Protein AF-A0A8H3GEC0-F1 (afdb_monomer_lite)

Foldseek 3Di:
DDDDPPPVCDVVNVVVVVVVVVVVVVVVVVVVVDLLVVLLQLLQLACHLVVCVVVPHDPVVSVVSVVVNVVVLVVLCVVVVVPDDDDDDDDDPPDPDSDPRDDPVVCVVQDRLSVLVVVVVVVDSSSVVSNVSVVPPPDCVLVVVLVVVLVVVVDPVNVPQDPVNSVVVSVVSSCDCPPNDVDPVVPVVVPPD

Secondary structure (DSSP, 8-state):
----------HHHHHHHHHHHHHHHHHHHHHHT-HHHHHHHHTSTTTHHHHHHHTT--HHHHHHHHHHHHHHHHHHHHHHHTTS--------------PPPPPHHHHHHH-HHHHHHHHHTTT-HHHHHHHHHHSS-SSTHHHHHHHHHHTTTSSTT-TT--HHHHHHHHHHHHHBTSTTBS-GGGGGGSS--

InterPro domains:
  IPR008906 HAT, C-terminal dimerisation domain [PF05699] (108-165)
  IPR012337 Ribonuclease H-like superfamily [SSF53098] (18-176)

Organism: NCBI:txid456999

Structure (mmCIF, N/CA/C/O backbone):
data_AF-A0A8H3GEC0-F1
#
_entry.id   AF-A0A8H3GEC0-F1
#
loop_
_atom_site.group_PDB
_atom_site.id
_atom_site.type_symbol
_atom_site.label_atom_id
_atom_site.label_alt_id
_atom_site.label_comp_id
_atom_site.label_asym_id
_atom_site.label_entity_id
_atom_site.label_seq_id
_atom_site.pdbx_PDB_ins_code
_atom_site.Cartn_x
_atom_site.Cartn_y
_atom_site.Cartn_z
_atom_site.occupancy
_atom_site.B_iso_or_equiv
_atom_site.auth_seq_id
_atom_site.auth_comp_id
_atom_site.auth_asym_id
_atom_site.auth_atom_id
_atom_site.pdbx_PDB_model_num
ATOM 1 N N . MET A 1 1 ? -13.279 -29.426 -38.152 1.00 39.69 1 MET A N 1
ATOM 2 C CA . MET A 1 1 ? -12.046 -30.176 -37.866 1.00 39.69 1 MET A CA 1
ATOM 3 C C . MET A 1 1 ? -11.326 -29.385 -36.791 1.00 39.69 1 MET A C 1
ATOM 5 O O . MET A 1 1 ? -10.793 -28.324 -37.078 1.00 39.69 1 MET A O 1
ATOM 9 N N . ARG A 1 2 ? -11.557 -29.770 -35.531 1.00 50.84 2 ARG A N 1
ATOM 10 C CA . ARG A 1 2 ? -10.713 -29.365 -34.401 1.00 50.84 2 ARG A CA 1
ATOM 11 C C . ARG A 1 2 ? -9.403 -30.145 -34.542 1.00 50.84 2 ARG A C 1
ATOM 13 O O . ARG A 1 2 ? -9.460 -31.195 -35.174 1.00 50.84 2 ARG A O 1
ATOM 20 N N . ASP A 1 3 ? -8.328 -29.603 -33.973 1.00 48.41 3 ASP A N 1
ATOM 21 C CA . ASP A 1 3 ? -7.023 -30.239 -33.690 1.00 48.41 3 ASP A CA 1
ATOM 22 C C . ASP A 1 3 ? -5.846 -29.521 -34.363 1.00 48.41 3 ASP A C 1
ATOM 24 O O . ASP A 1 3 ? -5.239 -30.086 -35.249 1.00 48.41 3 ASP A O 1
ATOM 28 N N . ASP A 1 4 ? -5.515 -28.291 -33.935 1.00 50.00 4 ASP A N 1
ATOM 29 C CA . ASP A 1 4 ? -4.195 -27.658 -34.190 1.00 50.00 4 ASP A CA 1
ATOM 30 C C . ASP A 1 4 ? -3.802 -26.658 -33.070 1.00 50.00 4 ASP A C 1
ATOM 32 O O . ASP A 1 4 ? -2.998 -25.745 -33.256 1.00 50.00 4 ASP A O 1
ATOM 36 N N . LEU A 1 5 ? -4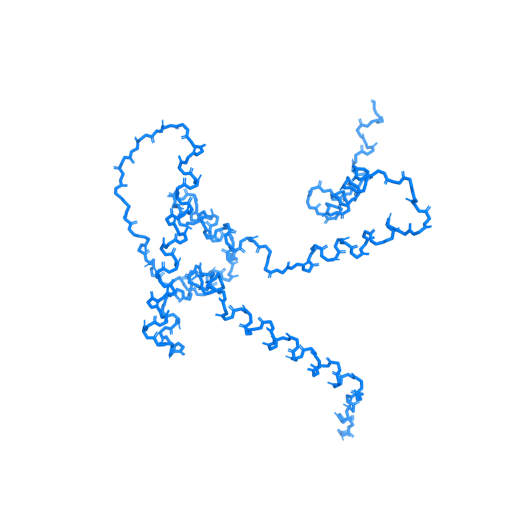.393 -26.790 -31.874 1.00 54.62 5 LEU A N 1
ATOM 37 C CA . LEU A 1 5 ? -4.120 -25.913 -30.722 1.00 54.62 5 LEU A CA 1
ATOM 38 C C . LEU A 1 5 ? -2.887 -26.331 -29.903 1.00 54.62 5 LEU A C 1
ATOM 40 O O . LEU A 1 5 ? -2.650 -25.762 -28.839 1.00 54.62 5 LEU A O 1
ATOM 44 N N . ASP A 1 6 ? -2.053 -27.231 -30.430 1.00 50.50 6 ASP A N 1
ATOM 45 C CA . ASP A 1 6 ? -0.659 -27.386 -29.998 1.00 50.50 6 ASP A CA 1
ATOM 46 C C . ASP A 1 6 ? 0.177 -26.237 -30.579 1.00 50.50 6 ASP A C 1
ATOM 48 O O . ASP A 1 6 ? 1.107 -26.388 -31.373 1.00 50.50 6 ASP A O 1
ATOM 52 N N . TYR A 1 7 ? -0.190 -25.028 -30.161 1.00 55.38 7 TYR A N 1
ATOM 53 C CA . TYR A 1 7 ? 0.611 -23.831 -30.304 1.00 55.38 7 TYR A CA 1
ATOM 54 C C . TYR A 1 7 ? 1.852 -24.053 -29.442 1.00 55.38 7 TYR A C 1
ATOM 56 O O . TYR A 1 7 ? 1.855 -23.723 -28.256 1.00 55.38 7 TYR A O 1
ATOM 64 N N . GLN A 1 8 ? 2.882 -24.685 -30.013 1.00 58.94 8 GLN A N 1
ATOM 65 C CA . GLN A 1 8 ? 4.199 -24.811 -29.402 1.00 58.94 8 GLN A CA 1
ATOM 66 C C . GLN A 1 8 ? 4.649 -23.408 -28.990 1.00 58.94 8 GLN A C 1
ATOM 68 O O . GLN A 1 8 ? 5.175 -22.639 -29.799 1.00 58.94 8 GLN A O 1
ATOM 73 N N . LEU A 1 9 ? 4.401 -23.047 -27.727 1.00 59.72 9 LEU A N 1
ATOM 74 C CA . LEU A 1 9 ? 4.962 -21.860 -27.113 1.00 59.72 9 LEU A CA 1
ATOM 75 C C . LEU A 1 9 ? 6.459 -21.959 -27.359 1.00 59.72 9 LEU A C 1
ATOM 77 O O . LEU A 1 9 ? 7.118 -22.868 -26.853 1.00 59.72 9 LEU A O 1
ATOM 81 N N . ARG A 1 10 ? 6.965 -21.071 -28.227 1.00 71.19 10 ARG A N 1
ATOM 82 C CA . ARG A 1 10 ? 8.359 -21.097 -28.671 1.00 71.19 10 ARG A CA 1
ATOM 83 C C . ARG A 1 10 ? 9.242 -21.266 -27.433 1.00 71.19 10 ARG A C 1
ATOM 85 O O . ARG A 1 10 ? 9.001 -20.550 -26.463 1.00 71.19 10 ARG A O 1
ATOM 92 N N . PRO A 1 11 ? 10.266 -22.135 -27.444 1.00 77.62 11 PRO A N 1
ATOM 93 C CA . PRO A 1 11 ? 11.126 -22.363 -26.281 1.00 77.62 11 PRO A CA 1
ATOM 94 C C . PRO A 1 11 ? 11.629 -21.059 -25.645 1.00 77.62 11 PRO A C 1
ATOM 96 O O . PRO A 1 11 ? 11.698 -20.938 -24.430 1.00 77.62 11 PRO A O 1
ATOM 99 N N . VAL A 1 12 ? 11.860 -20.030 -26.467 1.00 75.75 12 VAL A N 1
ATOM 100 C CA . VAL A 1 12 ? 12.195 -18.665 -26.033 1.00 75.75 12 VAL A CA 1
ATOM 101 C C . VAL A 1 12 ? 11.118 -18.028 -25.141 1.00 75.75 12 VAL A C 1
ATOM 103 O O . VAL A 1 12 ? 11.453 -17.419 -24.132 1.00 75.75 12 VAL A O 1
ATOM 106 N N . ALA A 1 13 ? 9.834 -18.162 -25.480 1.00 79.75 13 ALA A N 1
ATOM 107 C CA . ALA A 1 13 ? 8.726 -17.644 -24.678 1.00 79.75 13 ALA A CA 1
ATOM 108 C C . ALA A 1 13 ? 8.599 -18.381 -23.337 1.00 79.75 13 ALA A C 1
ATOM 110 O O . ALA A 1 13 ? 8.347 -17.742 -22.321 1.00 79.75 13 ALA A O 1
ATOM 111 N N . LEU A 1 14 ? 8.835 -19.697 -23.316 1.00 81.38 14 LEU A N 1
ATOM 112 C CA . LEU A 1 14 ? 8.852 -20.483 -22.078 1.00 81.38 14 LEU A CA 1
ATOM 113 C C . LEU A 1 14 ? 10.028 -20.093 -21.177 1.00 81.38 14 LEU A C 1
ATOM 115 O O . LEU A 1 14 ? 9.837 -19.861 -19.988 1.00 81.38 14 LEU A O 1
ATOM 119 N N . VAL A 1 15 ? 11.228 -19.945 -21.747 1.00 85.38 15 VAL A N 1
ATOM 120 C CA . VAL A 1 15 ? 12.420 -19.488 -21.016 1.00 85.38 15 VAL A CA 1
ATOM 121 C C . VAL A 1 15 ? 12.209 -18.075 -20.463 1.00 85.38 15 VAL A C 1
ATOM 123 O O . VAL A 1 15 ? 12.532 -17.818 -19.305 1.00 85.38 15 VAL A O 1
ATOM 126 N N . ALA A 1 16 ? 11.614 -17.172 -21.248 1.00 78.75 16 ALA A N 1
ATOM 127 C CA . ALA A 1 16 ? 11.279 -15.824 -20.799 1.00 78.75 16 ALA A CA 1
ATOM 128 C C . ALA A 1 16 ? 10.224 -15.829 -19.679 1.00 78.75 16 ALA A C 1
ATOM 130 O O . ALA A 1 16 ? 10.400 -15.138 -18.678 1.00 78.75 16 ALA A O 1
ATOM 131 N N . ALA A 1 17 ? 9.167 -16.636 -19.806 1.00 80.69 17 ALA A N 1
ATOM 132 C CA . ALA A 1 17 ? 8.147 -16.794 -18.771 1.00 80.69 17 ALA A CA 1
ATOM 133 C C . ALA A 1 17 ? 8.734 -17.374 -17.476 1.00 80.69 17 ALA A C 1
ATOM 135 O O . ALA A 1 17 ? 8.430 -16.892 -16.388 1.00 80.69 17 ALA A O 1
ATOM 136 N N . GLN A 1 18 ? 9.628 -18.357 -17.576 1.00 85.62 18 GLN A N 1
ATOM 137 C CA . GLN A 1 18 ? 10.282 -18.946 -16.412 1.00 85.62 18 GLN A CA 1
ATOM 138 C C . GLN A 1 18 ? 11.244 -17.970 -15.729 1.00 85.62 18 GLN A C 1
ATOM 140 O O . GLN A 1 18 ? 11.248 -17.876 -14.502 1.00 85.62 18 GLN A O 1
ATOM 145 N N . ALA A 1 19 ? 12.006 -17.190 -16.497 1.00 80.88 19 ALA A N 1
ATOM 146 C CA . ALA A 1 19 ? 12.816 -16.107 -15.947 1.00 80.88 19 ALA A CA 1
ATOM 147 C C . ALA A 1 19 ? 11.937 -15.049 -15.255 1.00 80.88 19 ALA A C 1
ATOM 149 O O . ALA A 1 19 ? 12.262 -14.607 -14.154 1.00 80.88 19 ALA A O 1
ATOM 150 N N . ALA A 1 20 ? 10.792 -14.691 -15.847 1.00 75.12 20 ALA A N 1
ATOM 151 C CA . ALA A 1 20 ? 9.834 -13.773 -15.237 1.00 75.12 20 ALA A CA 1
ATOM 152 C C . ALA A 1 20 ? 9.265 -14.320 -13.917 1.00 75.12 20 ALA A C 1
ATOM 154 O O . ALA A 1 20 ? 9.184 -13.574 -12.944 1.00 75.12 20 ALA A O 1
ATOM 155 N N . LEU A 1 21 ? 8.950 -15.618 -13.838 1.00 82.12 21 LEU A N 1
ATOM 156 C CA . LEU A 1 21 ? 8.505 -16.268 -12.599 1.00 82.12 21 LEU A CA 1
ATOM 157 C C . LEU A 1 21 ? 9.590 -16.272 -11.515 1.00 82.12 21 LEU A C 1
ATOM 159 O O . LEU A 1 21 ? 9.285 -16.025 -10.355 1.00 82.12 21 LEU A O 1
ATOM 163 N N . GLN A 1 22 ? 10.855 -16.504 -11.871 1.00 79.12 22 GLN A N 1
ATOM 164 C CA . GLN A 1 22 ? 11.967 -16.446 -10.912 1.00 79.12 22 GLN A CA 1
ATOM 165 C C . GLN A 1 22 ? 12.195 -15.034 -10.376 1.00 79.12 22 GLN A C 1
ATOM 167 O O . GLN A 1 22 ? 12.469 -14.838 -9.191 1.00 79.12 22 GLN A O 1
ATOM 172 N N . VAL A 1 23 ? 12.081 -14.038 -11.253 1.00 77.56 23 VAL A N 1
ATOM 173 C CA . VAL A 1 23 ? 12.141 -12.633 -10.864 1.00 77.56 23 VAL A CA 1
ATOM 174 C C . VAL A 1 23 ? 10.966 -12.302 -9.941 1.00 77.56 23 VAL A C 1
ATOM 176 O O . VAL A 1 23 ? 11.191 -11.721 -8.882 1.00 77.56 23 VAL A O 1
ATOM 179 N N . LEU A 1 24 ? 9.749 -12.736 -10.277 1.00 74.75 24 LEU A N 1
ATOM 180 C CA . LEU A 1 24 ? 8.565 -12.570 -9.434 1.00 74.75 24 LEU A CA 1
ATOM 181 C C . LEU A 1 24 ? 8.749 -13.217 -8.055 1.00 74.75 24 LEU A C 1
ATOM 183 O O . LEU A 1 24 ? 8.554 -12.536 -7.057 1.00 74.75 24 LEU A O 1
ATOM 187 N N . ASP A 1 25 ? 9.187 -14.475 -7.978 1.00 79.00 25 ASP A N 1
ATOM 188 C CA . ASP A 1 25 ? 9.437 -15.181 -6.711 1.00 79.00 25 ASP A CA 1
ATOM 189 C C . ASP A 1 25 ? 10.466 -14.442 -5.841 1.00 79.00 25 ASP A C 1
ATOM 191 O O . ASP A 1 25 ? 10.270 -14.235 -4.642 1.00 79.00 25 ASP A O 1
ATOM 195 N N . LYS A 1 26 ? 11.542 -13.936 -6.457 1.00 76.56 26 LYS A N 1
ATOM 196 C CA . LYS A 1 26 ? 12.526 -13.089 -5.771 1.00 76.56 26 LYS A CA 1
ATOM 197 C C . LYS A 1 26 ? 11.894 -11.810 -5.213 1.00 76.56 26 LYS A C 1
ATOM 199 O O . LYS A 1 26 ? 12.241 -11.403 -4.104 1.00 76.56 26 LYS A O 1
ATOM 204 N N . TYR A 1 27 ? 11.013 -11.154 -5.970 1.00 69.25 27 TYR A N 1
ATOM 205 C CA . TYR A 1 27 ? 10.318 -9.953 -5.504 1.00 69.25 27 TYR A CA 1
ATOM 206 C C . TYR A 1 27 ? 9.304 -10.269 -4.404 1.00 69.25 27 TYR A C 1
ATOM 208 O O . TYR A 1 27 ? 9.263 -9.534 -3.424 1.00 69.25 27 TYR A O 1
ATOM 216 N N . LEU A 1 28 ? 8.560 -11.372 -4.504 1.00 72.94 28 LEU A N 1
ATOM 217 C CA . LEU A 1 28 ? 7.612 -11.810 -3.477 1.00 72.94 28 LEU A CA 1
ATOM 218 C C . LEU A 1 28 ? 8.318 -12.104 -2.149 1.00 72.94 28 LEU A C 1
ATOM 220 O O . LEU A 1 28 ? 7.894 -11.592 -1.118 1.00 72.94 28 LEU A O 1
ATOM 224 N N . LYS A 1 29 ? 9.461 -12.799 -2.171 1.00 76.69 29 LYS A N 1
ATOM 225 C CA . LYS A 1 29 ? 10.282 -13.019 -0.966 1.00 76.69 29 LYS A CA 1
ATOM 226 C C . LYS A 1 29 ? 10.735 -11.710 -0.318 1.00 76.69 29 LYS A C 1
ATOM 228 O O . LYS A 1 29 ? 10.655 -11.559 0.894 1.00 76.69 29 LYS A O 1
ATOM 233 N N . ARG A 1 30 ? 11.146 -10.723 -1.120 1.00 69.38 30 ARG A N 1
ATOM 234 C CA . ARG A 1 30 ? 11.483 -9.376 -0.618 1.00 69.38 30 ARG A CA 1
ATOM 235 C C . ARG A 1 30 ? 10.263 -8.596 -0.126 1.00 69.38 30 ARG A C 1
ATOM 237 O O . ARG A 1 30 ? 10.404 -7.743 0.744 1.00 69.38 30 ARG A O 1
ATOM 244 N N . MET A 1 31 ? 9.075 -8.862 -0.671 1.00 68.88 31 MET A N 1
ATOM 245 C CA . MET A 1 31 ? 7.832 -8.299 -0.140 1.00 68.88 31 MET A CA 1
ATOM 246 C C . MET A 1 31 ? 7.506 -8.883 1.235 1.00 68.88 31 MET A C 1
ATOM 248 O O . MET A 1 31 ? 7.094 -8.141 2.121 1.00 68.88 31 MET A O 1
ATOM 252 N N . GLU A 1 32 ? 7.746 -10.177 1.458 1.00 69.44 32 GLU A N 1
ATOM 253 C CA . GLU A 1 32 ? 7.539 -10.820 2.763 1.00 69.44 32 GLU A CA 1
ATOM 254 C C . GLU A 1 32 ? 8.457 -10.269 3.867 1.00 69.44 32 GLU A C 1
ATOM 256 O O . GLU A 1 32 ? 8.051 -10.249 5.036 1.00 69.44 32 GLU A O 1
ATOM 261 N N . GLU A 1 33 ? 9.650 -9.788 3.493 1.00 74.88 33 GLU A N 1
ATOM 262 C CA . GLU A 1 33 ? 10.621 -9.127 4.378 1.00 74.88 33 GLU A CA 1
ATOM 263 C C . GLU A 1 33 ? 10.161 -7.738 4.854 1.00 74.88 33 GLU A C 1
ATOM 265 O O . GLU A 1 33 ? 10.637 -7.262 5.885 1.00 74.88 33 GLU A O 1
ATOM 270 N N . SER A 1 34 ? 9.248 -7.075 4.134 1.00 81.88 34 SER A N 1
ATOM 271 C CA . SER A 1 34 ? 8.789 -5.729 4.480 1.00 81.88 34 SER A CA 1
ATOM 272 C C . SER A 1 34 ? 7.364 -5.721 5.022 1.00 81.88 34 SER A C 1
ATOM 274 O O . SER A 1 34 ? 6.406 -6.089 4.343 1.00 81.88 34 SER A O 1
ATOM 276 N N . ASP A 1 35 ? 7.201 -5.188 6.232 1.00 85.69 35 ASP A N 1
ATOM 277 C CA . ASP A 1 35 ? 5.889 -5.037 6.864 1.00 85.69 35 ASP A CA 1
ATOM 278 C C . ASP A 1 35 ? 4.969 -4.052 6.121 1.00 85.69 35 ASP A C 1
ATOM 280 O O . ASP A 1 35 ? 3.757 -4.085 6.324 1.00 85.69 35 ASP A O 1
ATOM 284 N N . ILE A 1 36 ? 5.502 -3.204 5.229 1.00 84.00 36 ILE A N 1
ATOM 285 C CA . ILE A 1 36 ? 4.719 -2.166 4.539 1.00 84.00 36 ILE A CA 1
ATOM 286 C C . ILE A 1 36 ? 3.596 -2.746 3.673 1.00 84.00 36 ILE A C 1
ATOM 288 O O . ILE A 1 36 ? 2.498 -2.198 3.654 1.00 84.00 36 ILE A O 1
ATOM 292 N N . TYR A 1 37 ? 3.830 -3.884 3.013 1.00 82.19 37 TYR A N 1
ATOM 293 C CA . TYR A 1 37 ? 2.823 -4.537 2.172 1.00 82.19 37 TYR A CA 1
ATOM 294 C C . TYR A 1 37 ? 1.712 -5.161 3.016 1.00 82.19 37 TYR A C 1
ATOM 296 O O . TYR A 1 37 ? 0.535 -5.061 2.682 1.00 82.19 37 TYR A O 1
ATOM 304 N N . TRP A 1 38 ? 2.074 -5.743 4.160 1.00 84.69 38 TRP A N 1
ATOM 305 C CA . TRP A 1 38 ? 1.111 -6.278 5.120 1.00 84.69 38 TRP A CA 1
ATOM 306 C C . TRP A 1 38 ? 0.271 -5.170 5.747 1.00 84.69 38 TRP A C 1
ATOM 308 O O . TRP A 1 38 ? -0.942 -5.311 5.883 1.00 84.69 38 TRP A O 1
ATOM 318 N N . ILE A 1 39 ? 0.901 -4.043 6.073 1.00 86.62 39 ILE A N 1
ATOM 319 C CA . ILE A 1 39 ? 0.214 -2.842 6.541 1.00 86.62 39 ILE A CA 1
ATOM 320 C C . ILE A 1 39 ? -0.743 -2.324 5.462 1.00 86.62 39 ILE A C 1
ATOM 322 O O . ILE A 1 39 ? -1.892 -2.037 5.782 1.00 86.62 39 ILE A O 1
ATOM 326 N N . ALA A 1 40 ? -0.328 -2.279 4.192 1.00 85.50 40 ALA A N 1
ATOM 327 C CA . ALA A 1 40 ? -1.195 -1.887 3.082 1.00 85.50 40 ALA A CA 1
ATOM 328 C C . ALA A 1 40 ? -2.429 -2.801 2.959 1.00 85.50 40 ALA A C 1
ATOM 330 O O . ALA A 1 40 ? -3.541 -2.299 2.824 1.00 85.50 40 ALA A O 1
ATOM 331 N N . ILE A 1 41 ? -2.264 -4.122 3.104 1.00 85.25 41 ILE A N 1
ATOM 332 C CA . ILE A 1 41 ? -3.382 -5.084 3.121 1.00 85.25 41 ILE A CA 1
ATOM 333 C C . ILE A 1 41 ? -4.339 -4.802 4.286 1.00 85.25 41 ILE A C 1
ATOM 335 O O . ILE A 1 41 ? -5.555 -4.827 4.109 1.00 85.25 41 ILE A O 1
ATOM 339 N N . VAL A 1 42 ? -3.818 -4.508 5.479 1.00 86.38 42 VAL A N 1
ATOM 340 C CA . VAL A 1 42 ? -4.650 -4.209 6.658 1.00 86.38 42 VAL A CA 1
ATOM 341 C C . VAL A 1 42 ? -5.368 -2.861 6.525 1.00 86.38 42 VAL A C 1
ATOM 343 O O . VAL A 1 42 ? -6.482 -2.715 7.027 1.00 86.38 42 VAL A O 1
ATOM 346 N N . LEU A 1 43 ? -4.765 -1.903 5.818 1.00 85.81 43 LEU A N 1
ATOM 347 C CA . LEU A 1 43 ? -5.377 -0.629 5.436 1.00 85.81 43 LEU A CA 1
ATOM 348 C C . LEU A 1 43 ? -6.364 -0.771 4.266 1.00 85.81 43 LEU A C 1
ATOM 350 O O . LEU A 1 43 ? -7.018 0.201 3.907 1.00 85.81 43 LEU A O 1
ATOM 354 N N . CYS A 1 44 ? -6.533 -1.951 3.667 1.00 82.38 44 CYS A N 1
ATOM 355 C CA . CYS A 1 44 ? -7.658 -2.174 2.766 1.00 82.38 44 CYS A CA 1
ATOM 356 C C . CYS A 1 44 ? -8.949 -2.302 3.600 1.00 82.38 44 CYS A C 1
ATOM 358 O O . CYS A 1 44 ? -9.021 -3.176 4.474 1.00 82.38 44 CYS A O 1
ATOM 360 N N . PRO A 1 45 ? -9.998 -1.501 3.323 1.00 76.81 45 PRO A N 1
ATOM 361 C CA . PRO A 1 45 ? -11.224 -1.451 4.129 1.00 76.81 45 PRO A CA 1
ATOM 362 C C . PRO A 1 45 ? -11.961 -2.792 4.253 1.00 76.81 45 PRO A C 1
ATOM 364 O O . PRO A 1 45 ? -12.713 -2.990 5.211 1.00 76.81 45 PRO A O 1
ATOM 367 N N . TRP A 1 46 ? -11.730 -3.698 3.297 1.00 73.62 46 TRP A N 1
ATOM 368 C CA . TRP A 1 46 ? -12.393 -4.995 3.175 1.00 73.62 46 TRP A CA 1
ATOM 369 C C . TRP A 1 46 ? -11.558 -6.190 3.683 1.00 73.62 46 TRP A C 1
ATOM 371 O O . TRP A 1 46 ? -12.138 -7.213 4.026 1.00 73.62 46 TRP A O 1
ATOM 381 N N . TYR A 1 47 ? -10.219 -6.103 3.746 1.00 73.88 47 TYR A N 1
ATOM 382 C CA . TYR A 1 47 ? -9.370 -7.221 4.203 1.00 73.88 47 TYR A CA 1
ATOM 383 C C . TYR A 1 47 ? -9.098 -7.139 5.710 1.00 73.88 47 TYR A C 1
ATOM 385 O O . TYR A 1 47 ? -9.383 -8.084 6.452 1.00 73.88 47 TYR A O 1
ATOM 393 N N . LYS A 1 48 ? -8.606 -5.987 6.190 1.00 79.81 48 LYS A N 1
ATOM 394 C CA . LYS A 1 48 ? -8.281 -5.743 7.609 1.00 79.81 48 LYS A CA 1
ATOM 395 C C . LYS A 1 48 ? -7.451 -6.887 8.224 1.00 79.81 48 LYS A C 1
ATOM 397 O O . LYS A 1 48 ? -6.819 -7.685 7.536 1.00 79.81 48 LYS A O 1
ATOM 402 N N . LEU A 1 49 ? -7.412 -6.963 9.554 1.00 79.62 49 LEU A N 1
ATOM 403 C CA . LEU A 1 49 ? -6.776 -8.084 10.255 1.00 79.62 49 LEU A CA 1
ATOM 404 C C . LEU A 1 49 ? -7.580 -9.391 10.127 1.00 79.62 49 LEU A C 1
ATOM 406 O O . LEU A 1 49 ? -7.012 -10.462 10.313 1.00 79.62 49 LEU A O 1
ATOM 410 N N . HIS A 1 50 ? -8.877 -9.308 9.803 1.00 80.94 50 HIS A N 1
ATOM 411 C CA . HIS A 1 50 ? -9.762 -10.469 9.676 1.00 80.94 50 HIS A CA 1
ATOM 412 C C . HIS A 1 50 ? -9.335 -11.392 8.536 1.00 80.94 50 HIS A C 1
ATOM 414 O O . HIS A 1 50 ? -9.222 -12.597 8.732 1.00 80.94 50 HIS A O 1
ATOM 420 N N . TRP A 1 51 ? -8.988 -10.825 7.381 1.00 84.31 51 TRP A N 1
ATOM 421 C CA . TRP A 1 51 ? -8.517 -11.602 6.241 1.00 84.31 51 TRP A CA 1
ATOM 422 C C . TRP A 1 51 ? -7.268 -12.426 6.573 1.00 84.31 51 TRP A C 1
ATOM 424 O O . TRP A 1 51 ? -7.158 -13.573 6.159 1.00 84.31 51 TRP A O 1
ATOM 434 N N . LEU A 1 52 ? -6.347 -11.904 7.392 1.00 83.19 52 LEU A N 1
ATOM 435 C CA . LEU A 1 52 ? -5.170 -12.671 7.821 1.00 83.19 52 LEU A CA 1
ATOM 436 C C . LEU A 1 52 ? -5.546 -13.884 8.686 1.00 83.19 52 LEU A C 1
ATOM 438 O O . LEU A 1 52 ? -4.872 -14.911 8.629 1.00 83.19 52 LEU A O 1
ATOM 442 N N . VAL A 1 53 ? -6.620 -13.782 9.471 1.00 84.94 53 VAL A N 1
ATOM 443 C CA . VAL A 1 53 ? -7.159 -14.918 10.229 1.00 84.94 53 VAL A CA 1
ATOM 444 C C . VAL A 1 53 ? -7.762 -15.949 9.272 1.00 84.94 53 VAL A C 1
ATOM 446 O O . VAL A 1 53 ? -7.459 -17.132 9.391 1.00 84.94 53 VAL A O 1
ATOM 449 N N . GLU A 1 54 ? -8.552 -15.507 8.289 1.00 85.62 54 GLU A N 1
ATOM 450 C CA . GLU A 1 54 ? -9.175 -16.383 7.283 1.00 85.62 54 GLU A CA 1
ATOM 451 C C . GLU A 1 54 ? -8.150 -17.126 6.420 1.00 85.62 54 GLU A C 1
ATOM 453 O O . GLU A 1 54 ? -8.348 -18.292 6.092 1.00 85.62 54 GLU A O 1
ATOM 458 N N . GLN A 1 55 ? -7.033 -16.478 6.079 1.00 83.81 55 GLN A N 1
ATOM 459 C CA . GLN A 1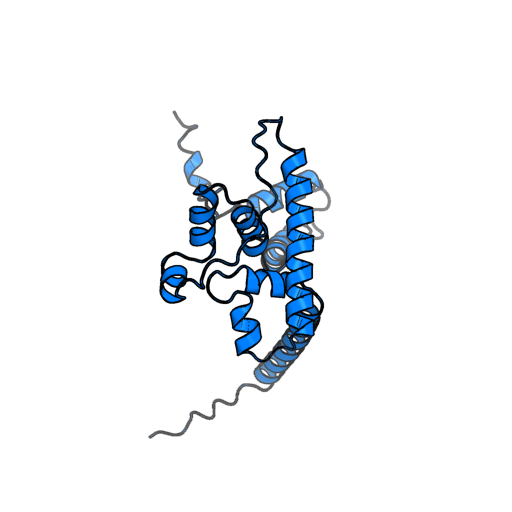 55 ? -5.942 -17.096 5.318 1.00 83.81 55 GLN A CA 1
ATOM 460 C C . GLN A 1 55 ? -5.060 -18.038 6.161 1.00 83.81 55 GLN A C 1
ATOM 462 O O . GLN A 1 55 ? -4.096 -18.600 5.645 1.00 83.81 55 GLN A O 1
ATOM 467 N N . GLY A 1 56 ? -5.358 -18.219 7.452 1.00 85.81 56 GLY A N 1
ATOM 468 C CA . GLY A 1 56 ? -4.649 -19.164 8.315 1.00 85.81 56 GLY A CA 1
ATOM 469 C C . GLY A 1 56 ? -3.271 -18.693 8.789 1.00 85.81 56 GLY A C 1
ATOM 470 O O . GLY A 1 56 ? -2.437 -19.522 9.158 1.00 85.81 56 GLY A O 1
ATOM 471 N N . TYR A 1 57 ? -2.999 -17.382 8.805 1.00 86.19 57 TYR A N 1
ATOM 472 C CA . TYR A 1 57 ? -1.741 -16.872 9.355 1.00 86.19 57 TYR A CA 1
ATOM 473 C C . TYR A 1 57 ? -1.662 -17.090 10.870 1.00 86.19 57 TYR A C 1
ATOM 475 O O . TYR A 1 57 ? -2.652 -16.996 11.597 1.00 86.19 57 TYR A O 1
ATOM 483 N N . SER A 1 58 ? -0.448 -17.335 11.373 1.00 89.56 58 SER A N 1
ATOM 484 C CA . SER A 1 58 ? -0.241 -17.553 12.805 1.00 89.56 58 SER A CA 1
ATOM 485 C C . SER A 1 58 ? -0.615 -16.308 13.628 1.00 89.56 58 SER A C 1
ATOM 487 O O . SER A 1 58 ? -0.338 -15.175 13.212 1.00 89.56 58 SER A O 1
ATOM 489 N N . PRO A 1 59 ? -1.173 -16.477 14.842 1.00 86.94 59 PRO A N 1
ATOM 490 C CA . PRO A 1 59 ? -1.543 -15.350 15.701 1.00 86.94 59 PRO A CA 1
ATOM 491 C C . PRO A 1 59 ? -0.335 -14.468 16.054 1.00 86.94 59 PRO A C 1
ATOM 493 O O . PRO A 1 59 ? -0.469 -13.253 16.198 1.00 86.94 59 PRO A O 1
ATOM 496 N N . SER A 1 60 ? 0.867 -15.049 16.112 1.00 88.12 60 SER A N 1
ATOM 497 C CA . SER A 1 60 ? 2.124 -14.319 16.297 1.00 88.12 60 SER A CA 1
ATOM 498 C C . SER A 1 60 ? 2.432 -13.373 15.130 1.00 88.12 60 SER A C 1
ATOM 500 O O . SER A 1 60 ? 2.846 -12.237 15.368 1.00 88.12 60 SER A O 1
ATOM 502 N N . ARG A 1 61 ? 2.195 -13.800 13.878 1.00 85.38 61 ARG A N 1
ATOM 503 C CA . ARG A 1 61 ? 2.375 -12.964 12.676 1.00 85.38 61 ARG A CA 1
ATOM 504 C C . ARG A 1 61 ? 1.338 -11.846 12.624 1.00 85.38 61 ARG A C 1
ATOM 506 O O . ARG A 1 61 ? 1.703 -10.700 12.384 1.00 85.38 61 ARG A O 1
ATOM 513 N N . ILE A 1 62 ? 0.077 -12.147 12.931 1.00 88.06 62 ILE A N 1
ATOM 514 C CA . ILE A 1 62 ? -0.994 -11.141 13.017 1.00 88.06 62 ILE A CA 1
ATOM 515 C C . ILE A 1 62 ? -0.662 -10.107 14.103 1.00 88.06 62 ILE A C 1
ATOM 517 O O . ILE A 1 62 ? -0.781 -8.901 13.887 1.00 88.06 62 ILE A O 1
ATOM 521 N N . GLY A 1 63 ? -0.174 -10.564 15.260 1.00 88.75 63 GLY A N 1
ATOM 522 C CA . GLY A 1 63 ? 0.275 -9.701 16.347 1.00 88.75 63 GLY A CA 1
ATOM 523 C C . GLY A 1 63 ? 1.469 -8.818 15.971 1.00 88.75 63 GLY A C 1
ATOM 524 O O . GLY A 1 63 ? 1.515 -7.665 16.397 1.00 88.75 63 GLY A O 1
ATOM 525 N N . HIS A 1 64 ? 2.408 -9.337 15.174 1.00 89.31 64 HIS A N 1
ATOM 526 C CA . HIS A 1 64 ? 3.528 -8.572 14.614 1.00 89.31 64 HIS A CA 1
ATOM 527 C C . HIS A 1 64 ? 3.044 -7.473 13.665 1.00 89.31 64 HIS A C 1
ATOM 529 O O . HIS A 1 64 ? 3.352 -6.309 13.896 1.00 89.31 64 HIS A O 1
ATOM 535 N N . ILE A 1 65 ? 2.207 -7.814 12.680 1.00 88.88 65 ILE A N 1
ATOM 536 C CA . ILE A 1 65 ? 1.652 -6.853 11.708 1.00 88.88 65 ILE A CA 1
ATOM 537 C C . ILE A 1 65 ? 0.849 -5.762 12.423 1.00 88.88 65 ILE A C 1
ATOM 539 O O . ILE A 1 65 ? 0.996 -4.577 12.130 1.00 88.88 65 ILE A O 1
ATOM 543 N N . ARG A 1 66 ? 0.041 -6.140 13.421 1.00 88.88 66 ARG A N 1
ATOM 544 C CA . ARG A 1 66 ? -0.714 -5.184 14.238 1.00 88.88 66 ARG A CA 1
ATOM 545 C C . ARG A 1 66 ? 0.208 -4.219 14.990 1.00 88.88 66 ARG A C 1
ATOM 547 O O . ARG A 1 66 ? -0.076 -3.027 15.031 1.00 88.88 66 ARG A O 1
ATOM 554 N N . ARG A 1 67 ? 1.305 -4.710 15.578 1.00 89.19 67 ARG A N 1
ATOM 555 C CA . ARG A 1 67 ? 2.311 -3.854 16.232 1.00 89.19 67 ARG A CA 1
ATOM 556 C C . ARG A 1 67 ? 2.984 -2.917 15.229 1.00 89.19 67 ARG A C 1
ATOM 558 O O . ARG A 1 67 ? 3.030 -1.720 15.481 1.00 89.19 67 ARG A O 1
ATOM 565 N N . ALA A 1 68 ? 3.400 -3.436 14.076 1.00 88.88 68 ALA A N 1
ATOM 566 C CA . ALA A 1 68 ? 4.015 -2.642 13.017 1.00 88.88 68 ALA A CA 1
ATOM 567 C C . ALA A 1 68 ? 3.090 -1.514 12.519 1.00 88.88 68 ALA A C 1
ATOM 569 O O . ALA A 1 68 ? 3.548 -0.388 12.323 1.00 88.88 68 ALA A O 1
ATOM 570 N N . LEU A 1 69 ? 1.783 -1.779 12.389 1.00 89.44 69 LEU A N 1
ATOM 571 C CA . LEU A 1 69 ? 0.776 -0.766 12.059 1.00 89.44 69 LEU A CA 1
ATOM 572 C C . LEU A 1 69 ? 0.718 0.348 13.116 1.00 89.44 69 LEU A C 1
ATOM 574 O O . LEU A 1 69 ? 0.746 1.525 12.761 1.00 89.44 69 LEU A O 1
ATOM 578 N N . TYR A 1 70 ? 0.657 -0.005 14.404 1.00 88.75 70 TYR A N 1
ATOM 579 C CA . TYR A 1 70 ? 0.625 0.987 15.484 1.00 88.75 70 TYR A CA 1
ATOM 580 C C . TYR A 1 70 ? 1.914 1.807 15.563 1.00 88.75 70 TYR A C 1
ATOM 582 O O . TYR A 1 70 ? 1.851 3.025 15.737 1.00 88.75 70 TYR A O 1
ATOM 590 N N . ASP A 1 71 ? 3.071 1.170 15.392 1.00 89.56 71 ASP A N 1
ATOM 591 C CA . ASP A 1 71 ? 4.363 1.853 15.389 1.00 89.56 71 ASP A CA 1
ATOM 592 C C . ASP A 1 71 ? 4.467 2.843 14.223 1.00 89.56 71 ASP A C 1
ATOM 594 O O . ASP A 1 71 ? 4.956 3.964 14.395 1.00 89.56 71 ASP A O 1
ATOM 598 N N . LEU A 1 72 ? 3.988 2.455 13.035 1.00 87.75 72 LEU A N 1
ATOM 599 C CA . LEU A 1 72 ? 3.962 3.325 11.863 1.00 87.75 72 LEU A CA 1
ATOM 600 C C . LEU A 1 72 ? 2.996 4.499 12.057 1.00 87.75 72 LEU A C 1
ATOM 602 O O . LEU A 1 72 ? 3.367 5.640 11.787 1.00 87.75 72 LEU A O 1
ATOM 606 N N . TYR A 1 73 ? 1.807 4.241 12.599 1.00 87.88 73 TYR A N 1
ATOM 607 C CA . TYR A 1 73 ? 0.824 5.277 12.910 1.00 87.88 73 TYR A CA 1
ATOM 608 C C . TYR A 1 73 ? 1.343 6.275 13.949 1.00 87.88 73 TYR A C 1
ATOM 610 O O . TYR A 1 73 ? 1.240 7.486 13.759 1.00 87.88 73 TYR A O 1
ATOM 618 N N . GLY A 1 74 ? 1.997 5.792 15.008 1.00 87.25 74 GLY A N 1
ATOM 619 C CA . GLY A 1 74 ? 2.624 6.651 16.011 1.00 87.25 74 GLY A CA 1
ATOM 620 C C . GLY A 1 74 ? 3.752 7.515 15.436 1.00 87.25 74 GLY A C 1
ATOM 621 O O . GLY A 1 74 ? 3.898 8.674 15.824 1.00 87.25 74 GLY A O 1
ATOM 622 N N . LYS A 1 75 ? 4.543 6.987 14.491 1.00 87.88 75 LYS A N 1
ATOM 623 C CA . LYS A 1 75 ? 5.548 7.774 13.752 1.00 87.88 75 LYS A CA 1
ATOM 624 C C . LYS A 1 75 ? 4.886 8.841 12.880 1.00 87.88 75 LYS A C 1
ATOM 626 O O . LYS A 1 75 ? 5.291 9.997 12.947 1.00 87.88 75 LYS A O 1
ATOM 631 N N . TYR A 1 76 ? 3.853 8.466 12.127 1.00 86.06 76 TYR A N 1
ATOM 632 C CA . TYR A 1 76 ? 3.099 9.370 11.261 1.00 86.06 76 TYR A CA 1
ATOM 633 C C . TYR A 1 76 ? 2.498 10.544 12.046 1.00 86.06 76 TYR A C 1
ATOM 635 O O . TYR A 1 76 ? 2.724 11.701 11.691 1.00 86.06 76 TYR A O 1
ATOM 643 N N . GLN A 1 77 ? 1.821 10.266 13.166 1.00 85.00 77 GLN A N 1
ATOM 644 C CA . GLN A 1 77 ? 1.253 11.307 14.025 1.00 85.00 77 GLN A CA 1
ATOM 645 C C . GLN A 1 77 ? 2.318 12.289 14.516 1.00 85.00 77 GLN A C 1
ATOM 647 O O . GLN A 1 77 ? 2.133 13.493 14.392 1.00 85.00 77 GLN A O 1
ATOM 652 N N . LYS A 1 78 ? 3.469 11.807 15.004 1.00 85.69 78 LYS A N 1
ATOM 653 C CA . LYS A 1 78 ? 4.561 12.686 15.463 1.00 85.69 78 LYS A CA 1
ATOM 654 C C . LYS A 1 78 ? 5.047 13.622 14.355 1.00 85.69 78 LYS A C 1
ATOM 656 O O . LYS A 1 78 ? 5.238 14.812 14.596 1.00 85.69 78 LYS A O 1
ATOM 661 N N . THR A 1 79 ? 5.217 13.113 13.138 1.00 81.06 79 THR A N 1
ATOM 662 C CA . THR A 1 79 ? 5.644 13.918 11.986 1.00 81.06 79 THR A CA 1
ATOM 663 C C . THR A 1 79 ? 4.593 14.957 11.580 1.00 81.06 79 THR A C 1
ATOM 665 O O . THR A 1 79 ? 4.954 16.087 11.258 1.00 81.06 79 THR A O 1
ATOM 668 N N . HIS A 1 80 ? 3.303 14.618 11.635 1.00 71.25 80 HIS A N 1
ATOM 669 C CA . HIS A 1 80 ? 2.222 15.514 11.211 1.00 71.25 80 HIS A CA 1
ATOM 670 C C . HIS A 1 80 ? 1.739 16.488 12.299 1.00 71.25 80 HIS A C 1
ATOM 672 O O . HIS A 1 80 ? 1.338 17.600 11.965 1.00 71.25 80 HIS A O 1
ATOM 678 N N . SER A 1 81 ? 1.864 16.160 13.589 1.00 65.25 81 SER A N 1
ATOM 679 C CA . SER A 1 81 ? 1.591 17.093 14.696 1.00 65.25 81 SER A CA 1
ATOM 680 C C . SER A 1 81 ? 2.645 18.197 14.826 1.00 65.25 81 SER A C 1
ATOM 682 O O . SER A 1 81 ? 2.350 19.257 15.365 1.00 65.25 81 SER A O 1
ATOM 684 N N . THR A 1 82 ? 3.865 17.983 14.322 1.00 54.34 82 THR A N 1
ATOM 685 C CA . THR A 1 82 ? 4.956 18.973 14.421 1.00 54.34 82 THR A CA 1
ATOM 686 C C . THR A 1 82 ? 4.827 20.108 13.385 1.00 54.34 82 THR A C 1
ATOM 688 O O . THR A 1 82 ? 5.498 21.127 13.508 1.00 54.34 82 THR A O 1
ATOM 691 N N . ASN A 1 83 ? 3.942 19.977 12.386 1.00 51.75 83 ASN A N 1
ATOM 692 C CA . ASN A 1 83 ? 3.805 20.923 11.267 1.00 51.75 83 ASN A CA 1
ATOM 693 C C . ASN A 1 83 ? 2.567 21.851 11.336 1.00 51.75 83 ASN A C 1
ATOM 695 O O . ASN A 1 83 ? 2.302 22.566 10.372 1.00 51.75 83 ASN A O 1
ATOM 699 N N . LEU A 1 84 ? 1.818 21.882 12.446 1.00 44.75 84 LEU A N 1
ATOM 700 C CA . LEU A 1 84 ? 0.648 22.759 12.631 1.00 44.75 84 LEU A CA 1
ATOM 701 C C . LEU A 1 84 ? 0.822 23.657 13.872 1.00 44.75 84 LEU A C 1
ATOM 703 O O . LEU A 1 84 ? 1.107 23.133 14.951 1.00 44.75 84 LEU A O 1
ATOM 707 N N . PRO A 1 85 ? 0.636 24.993 13.778 1.00 37.88 85 PRO A N 1
ATOM 708 C CA . PRO A 1 85 ? 0.522 25.829 14.965 1.00 37.88 85 PRO A CA 1
ATOM 709 C C . PRO A 1 85 ? -0.736 25.421 15.739 1.00 37.88 85 PRO A C 1
ATOM 711 O O . PRO A 1 85 ? -1.795 25.177 15.163 1.00 37.88 85 PRO A O 1
ATOM 714 N N . ALA A 1 86 ? -0.578 25.303 17.055 1.00 44.28 86 ALA A N 1
ATOM 715 C CA . ALA A 1 86 ? -1.542 24.726 17.977 1.00 44.28 86 ALA A CA 1
ATOM 716 C C . ALA A 1 86 ? -2.976 25.249 17.786 1.00 44.28 86 ALA A C 1
ATOM 718 O O . ALA A 1 86 ? -3.252 26.437 17.929 1.00 44.28 86 ALA A O 1
ATOM 719 N N . THR A 1 87 ? -3.920 24.333 17.582 1.00 32.09 87 THR A N 1
ATOM 720 C CA . THR A 1 87 ? -5.274 24.483 18.119 1.00 32.09 87 THR A CA 1
ATOM 721 C C . THR A 1 87 ? -5.614 23.187 18.830 1.00 32.09 87 THR A C 1
ATOM 723 O O . THR A 1 87 ? -5.915 22.161 18.227 1.00 32.09 87 THR A O 1
ATOM 726 N N . SER A 1 88 ? -5.455 23.239 20.146 1.00 44.75 88 SER A N 1
ATOM 727 C CA . SER A 1 88 ? -5.771 22.172 21.078 1.00 44.75 88 SER A CA 1
ATOM 728 C C . SER A 1 88 ? -7.261 21.851 21.043 1.00 44.75 88 SER A C 1
ATOM 730 O O . SER A 1 88 ? -8.077 22.688 21.409 1.00 44.75 88 SER A O 1
ATOM 732 N N . THR A 1 89 ? -7.605 20.602 20.753 1.00 32.50 89 THR A N 1
ATOM 733 C CA . THR A 1 89 ? -8.592 19.885 21.568 1.00 32.50 89 THR A CA 1
ATOM 734 C C . THR A 1 89 ? -8.041 18.496 21.848 1.00 32.50 89 THR A C 1
ATOM 736 O O . THR A 1 89 ? -7.898 17.649 20.972 1.00 32.50 89 THR A O 1
ATOM 739 N N . ALA A 1 90 ? -7.633 18.307 23.101 1.00 41.31 90 ALA A N 1
ATOM 740 C CA . ALA A 1 90 ? -7.173 17.038 23.619 1.00 41.31 90 ALA A CA 1
ATOM 741 C C . ALA A 1 90 ? -8.336 16.042 23.592 1.00 41.31 90 ALA A C 1
ATOM 743 O O . ALA A 1 90 ? -9.241 16.112 24.419 1.00 41.31 90 ALA A O 1
ATOM 744 N N . THR A 1 91 ? -8.280 15.098 22.660 1.00 33.28 91 THR A N 1
ATOM 745 C CA . THR A 1 91 ? -8.990 13.829 22.785 1.00 33.28 91 THR A CA 1
ATOM 746 C C . THR A 1 91 ? -7.919 12.752 22.763 1.00 33.28 91 THR A C 1
ATOM 748 O O . THR A 1 91 ? -7.051 12.756 21.892 1.00 33.28 91 THR A O 1
ATOM 751 N N . ASN A 1 92 ? -7.916 11.910 23.796 1.00 42.50 92 ASN A N 1
ATOM 752 C CA . ASN A 1 92 ? -6.969 10.813 24.005 1.00 42.50 92 ASN A CA 1
ATOM 753 C C . ASN A 1 92 ? -6.672 10.047 22.700 1.00 42.50 92 ASN A C 1
ATOM 755 O O . ASN A 1 92 ? -7.574 9.951 21.867 1.00 42.50 92 ASN A O 1
ATOM 759 N N . PRO A 1 93 ? -5.475 9.444 22.526 1.00 43.09 93 PRO A N 1
ATOM 760 C CA . PRO A 1 93 ? -5.191 8.584 21.383 1.00 43.09 93 PRO A CA 1
ATOM 761 C C . PRO A 1 93 ? -6.048 7.320 21.498 1.00 43.09 93 PRO A C 1
ATOM 763 O O . PRO A 1 93 ? -5.623 6.286 22.010 1.00 43.09 93 PRO A O 1
ATOM 766 N N . VAL A 1 94 ? -7.303 7.422 21.070 1.00 45.75 94 VAL A N 1
ATOM 767 C CA . VAL A 1 94 ? -8.174 6.283 20.844 1.00 45.75 94 VAL A CA 1
ATOM 768 C C . VAL A 1 94 ? -7.507 5.526 19.711 1.00 45.75 94 VAL A C 1
ATOM 770 O O . VAL A 1 94 ? -7.294 6.060 18.622 1.00 45.75 94 VAL A O 1
ATOM 773 N N . ALA A 1 95 ? -7.074 4.306 20.024 1.00 45.62 95 ALA A N 1
ATOM 774 C CA . ALA A 1 95 ? -6.546 3.382 19.040 1.00 45.62 95 ALA A CA 1
ATOM 775 C C . ALA A 1 95 ? -7.484 3.373 17.823 1.00 45.62 95 ALA A C 1
ATOM 777 O O . ALA A 1 95 ? -8.698 3.369 18.043 1.00 45.62 95 ALA A O 1
ATOM 778 N N . PRO A 1 96 ? -6.976 3.355 16.575 1.00 52.31 96 PRO A N 1
ATOM 779 C CA . PRO A 1 96 ? -7.831 3.153 15.416 1.00 52.31 96 PRO A CA 1
ATOM 780 C C . PRO A 1 96 ? -8.595 1.848 15.632 1.00 52.31 96 PRO A C 1
ATOM 782 O O . PRO A 1 96 ? -8.029 0.754 15.547 1.00 52.31 96 PRO A O 1
ATOM 785 N N . ALA A 1 97 ? -9.864 1.964 16.024 1.00 47.31 97 ALA A N 1
ATOM 786 C CA . ALA A 1 97 ? -10.750 0.829 16.110 1.00 47.31 97 ALA A CA 1
ATOM 787 C C . ALA A 1 97 ? -10.906 0.365 14.664 1.00 47.31 97 ALA A C 1
ATOM 789 O O . ALA A 1 97 ? -11.301 1.178 13.823 1.00 47.31 97 ALA A O 1
ATOM 790 N N . PRO A 1 98 ? -10.547 -0.884 14.324 1.00 52.84 98 PRO A N 1
ATOM 791 C CA . PRO A 1 98 ? -10.828 -1.379 12.994 1.00 52.84 98 PRO A CA 1
ATOM 792 C C . PRO A 1 98 ? -12.343 -1.279 12.823 1.00 52.84 98 PRO A C 1
ATOM 794 O O . PRO A 1 98 ? -13.094 -1.976 13.505 1.00 52.84 98 PRO A O 1
ATOM 797 N N . SER A 1 99 ? -12.793 -0.368 11.957 1.00 58.62 99 SER A N 1
ATOM 798 C CA . SER A 1 99 ? -14.193 -0.292 11.551 1.00 58.62 99 SER A CA 1
ATOM 799 C C . SER A 1 99 ? -14.640 -1.685 11.079 1.00 58.62 99 SER A C 1
ATOM 801 O O . SER A 1 99 ? -13.788 -2.501 10.698 1.00 58.62 99 SER A O 1
ATOM 803 N N . PRO A 1 100 ? -15.933 -2.028 11.089 1.00 62.50 100 PRO A N 1
ATOM 804 C CA . PRO A 1 100 ? -16.377 -3.281 10.483 1.00 62.50 100 PRO A CA 1
ATOM 805 C C . PRO A 1 100 ? -15.877 -3.372 9.027 1.00 62.50 100 PRO A C 1
ATOM 807 O O . PRO A 1 100 ? -15.728 -2.330 8.376 1.00 62.50 100 PRO A O 1
ATOM 810 N N . PRO A 1 101 ? -15.513 -4.567 8.524 1.00 63.41 101 PRO A N 1
ATOM 811 C CA . PRO A 1 101 ? -15.133 -4.741 7.124 1.00 63.41 101 PRO A CA 1
ATOM 812 C C . PRO A 1 101 ? -16.223 -4.153 6.225 1.00 63.41 101 PRO A C 1
ATOM 814 O O . PRO A 1 101 ? -17.395 -4.491 6.381 1.00 63.41 101 PRO A O 1
ATOM 817 N N . VAL A 1 102 ? -15.842 -3.227 5.345 1.00 71.44 102 VAL A N 1
ATOM 818 C CA . VAL A 1 102 ? -16.765 -2.686 4.339 1.00 71.44 102 VAL A CA 1
ATOM 819 C C . VAL A 1 102 ? -16.916 -3.734 3.247 1.00 71.44 102 VAL A C 1
ATOM 821 O O . VAL A 1 102 ? -15.947 -4.435 2.938 1.00 71.44 102 VAL A O 1
ATOM 824 N N . ASP A 1 103 ? -18.115 -3.858 2.679 1.00 75.44 103 ASP A N 1
ATOM 825 C CA . ASP A 1 103 ? -18.342 -4.815 1.605 1.00 75.44 103 ASP A CA 1
ATOM 826 C C . ASP A 1 103 ? -17.424 -4.515 0.412 1.00 75.44 103 ASP A C 1
ATOM 828 O O . ASP A 1 103 ? -17.274 -3.372 -0.032 1.00 75.44 103 ASP A O 1
ATOM 832 N N . LYS A 1 104 ? -16.800 -5.567 -0.120 1.00 73.56 104 LYS A N 1
ATOM 833 C CA . LYS A 1 104 ? -15.818 -5.465 -1.203 1.00 73.56 104 LYS A CA 1
ATOM 834 C C . LYS A 1 104 ? -16.422 -4.783 -2.435 1.00 73.56 104 LYS A C 1
ATOM 836 O O . LYS A 1 104 ? -15.748 -3.984 -3.080 1.00 73.56 104 LYS A O 1
ATOM 841 N N . THR A 1 105 ? -17.700 -5.041 -2.719 1.00 73.38 105 THR A N 1
ATOM 842 C CA . THR A 1 105 ? -18.387 -4.517 -3.910 1.00 73.38 105 THR A CA 1
ATOM 843 C C . THR A 1 105 ? -18.627 -3.005 -3.863 1.00 73.38 105 THR A C 1
ATOM 845 O O . THR A 1 105 ? -18.706 -2.350 -4.904 1.00 73.38 105 THR A O 1
ATOM 848 N N . GLU A 1 106 ? -18.712 -2.426 -2.665 1.00 74.75 106 GLU A N 1
ATOM 849 C CA . GLU A 1 106 ? -18.892 -0.990 -2.466 1.00 74.75 106 GLU A CA 1
ATOM 850 C C . GLU A 1 106 ? -17.585 -0.238 -2.731 1.00 74.75 106 GLU A C 1
ATOM 852 O O . GLU A 1 106 ? -17.560 0.747 -3.473 1.00 74.75 106 GLU A O 1
ATOM 857 N N . VAL A 1 107 ? -16.473 -0.754 -2.203 1.00 75.81 107 VAL A N 1
ATOM 858 C CA . VAL A 1 107 ? -15.156 -0.137 -2.392 1.00 75.81 107 VAL A CA 1
ATOM 859 C C . VAL A 1 107 ? -14.637 -0.347 -3.816 1.00 75.81 107 VAL A C 1
ATOM 861 O O . VAL A 1 107 ? -13.999 0.548 -4.360 1.00 75.81 107 VAL A O 1
ATOM 864 N N . GLU A 1 108 ? -14.942 -1.474 -4.467 1.00 79.88 108 GLU A N 1
ATOM 865 C CA . GLU A 1 108 ? -14.625 -1.678 -5.891 1.00 79.88 108 GLU A CA 1
ATOM 866 C C . GLU A 1 108 ? -15.384 -0.709 -6.807 1.00 79.88 108 GLU A C 1
ATOM 868 O O . GLU A 1 108 ? -14.853 -0.301 -7.839 1.00 79.88 108 GLU A O 1
ATOM 873 N N . ARG A 1 109 ? -16.598 -0.293 -6.424 1.00 80.81 109 ARG A N 1
ATOM 874 C CA . ARG A 1 109 ? -17.390 0.682 -7.186 1.00 80.81 109 ARG A CA 1
ATOM 875 C C . ARG A 1 109 ? -16.813 2.095 -7.108 1.00 80.81 109 ARG A C 1
ATOM 877 O O . ARG A 1 109 ? -16.845 2.817 -8.099 1.00 80.81 109 ARG A O 1
ATOM 884 N N . VAL A 1 110 ? -16.344 2.498 -5.929 1.00 81.88 110 VAL A N 1
ATOM 885 C CA . VAL A 1 110 ? -15.843 3.858 -5.663 1.00 81.88 110 VAL A CA 1
ATOM 886 C C . VAL A 1 110 ? -14.353 3.983 -5.995 1.00 81.88 110 VAL A C 1
ATOM 888 O O . VAL A 1 110 ? -13.903 5.019 -6.474 1.00 81.88 110 VAL A O 1
ATOM 891 N N . GLY A 1 111 ? -13.593 2.910 -5.787 1.00 82.94 111 GLY A N 1
ATOM 892 C CA . GLY A 1 111 ? -12.137 2.893 -5.827 1.00 82.94 111 GLY A CA 1
ATOM 893 C C . GLY A 1 111 ? -11.530 3.050 -4.430 1.00 82.94 111 GLY A C 1
ATOM 894 O O . GLY A 1 111 ? -11.995 3.833 -3.603 1.00 82.94 111 GLY A O 1
ATOM 895 N N . LEU A 1 112 ? -10.447 2.309 -4.172 1.00 81.31 112 LEU A N 1
ATOM 896 C CA . LEU A 1 112 ? -9.785 2.250 -2.862 1.00 81.31 112 LEU A CA 1
ATOM 897 C C . LEU A 1 112 ? -9.288 3.621 -2.373 1.00 81.31 112 LEU A C 1
ATOM 899 O O . LEU A 1 112 ? -9.462 3.954 -1.204 1.00 81.31 112 LEU A O 1
ATOM 903 N N . LEU A 1 113 ? -8.677 4.416 -3.258 1.00 83.69 113 LEU A N 1
ATOM 904 C CA . LEU A 1 113 ? -8.168 5.748 -2.907 1.00 83.69 113 LEU A CA 1
ATOM 905 C C . LEU A 1 113 ? -9.305 6.741 -2.652 1.00 83.69 113 LEU A C 1
ATOM 907 O O . LEU A 1 113 ? -9.258 7.486 -1.679 1.00 83.69 113 LEU A O 1
ATOM 911 N N . GLU A 1 114 ? -10.347 6.710 -3.481 1.00 83.88 114 GLU A N 1
ATOM 912 C CA . GLU A 1 114 ? -11.500 7.605 -3.357 1.00 83.88 114 GLU A CA 1
ATOM 913 C C . GLU A 1 114 ? -12.285 7.332 -2.062 1.00 83.88 114 GLU A C 1
ATOM 915 O O . GLU A 1 114 ? -12.696 8.270 -1.381 1.00 83.88 114 GLU A O 1
ATOM 920 N N . TYR A 1 115 ? -12.403 6.065 -1.646 1.00 84.50 115 TYR A N 1
ATOM 921 C CA . TYR A 1 115 ? -12.958 5.704 -0.337 1.00 84.50 115 TYR A CA 1
ATOM 922 C C . TYR A 1 115 ? -12.194 6.380 0.810 1.00 84.50 115 TYR A C 1
ATOM 924 O O . TYR A 1 115 ? -12.787 7.037 1.666 1.00 84.50 115 TYR A O 1
ATOM 932 N N . TRP A 1 116 ? -10.863 6.270 0.814 1.00 84.44 116 TRP A N 1
ATOM 933 C CA . TRP A 1 116 ? -10.042 6.881 1.858 1.00 84.44 116 TRP A CA 1
ATOM 934 C C . TRP A 1 116 ? -10.070 8.413 1.801 1.00 84.44 116 TRP A C 1
ATOM 936 O O . TRP A 1 116 ? -10.091 9.046 2.852 1.00 84.44 116 TRP A O 1
ATOM 946 N N . MET A 1 117 ? -10.170 9.015 0.610 1.00 84.50 117 MET A N 1
ATOM 947 C CA . MET A 1 117 ? -10.370 10.463 0.447 1.00 84.50 117 MET A CA 1
ATOM 948 C C . MET A 1 117 ? -11.696 10.940 1.044 1.00 84.50 117 MET A C 1
ATOM 950 O O . MET A 1 117 ? -11.753 12.034 1.607 1.00 84.50 117 MET A O 1
ATOM 954 N N . GLN A 1 118 ? -12.760 10.141 0.945 1.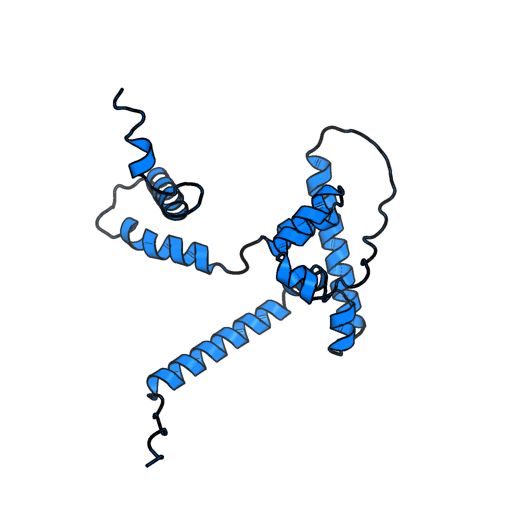00 83.44 118 GLN A N 1
ATOM 955 C CA . GLN A 1 118 ? -14.037 10.432 1.597 1.00 83.44 118 GLN A CA 1
ATOM 956 C C . GLN A 1 118 ? -13.933 10.297 3.119 1.00 83.44 118 GLN A C 1
ATOM 958 O O . GLN A 1 118 ? -14.459 11.147 3.836 1.00 83.44 118 GLN A O 1
ATOM 963 N N . GLU A 1 119 ? -13.205 9.295 3.617 1.00 78.50 119 GLU A N 1
ATOM 964 C CA . GLU A 1 119 ? -12.993 9.098 5.055 1.00 78.50 119 GLU A CA 1
ATOM 965 C C . GLU A 1 119 ? -12.116 10.204 5.670 1.00 78.50 119 GLU A C 1
ATOM 967 O O . GLU A 1 119 ? -12.381 10.646 6.785 1.00 78.50 119 GLU A O 1
ATOM 972 N N . THR A 1 120 ? -11.157 10.762 4.923 1.00 78.31 120 THR A N 1
ATOM 973 C CA . THR A 1 120 ? -10.362 11.928 5.362 1.00 78.31 120 THR A CA 1
ATOM 974 C C . THR A 1 120 ? -11.197 13.182 5.564 1.00 78.31 120 THR A C 1
ATOM 976 O O . THR A 1 120 ? -10.854 14.014 6.401 1.00 78.31 120 THR A O 1
ATOM 979 N N . ARG A 1 121 ? -12.351 13.308 4.898 1.00 75.44 121 ARG A N 1
ATOM 980 C CA . ARG A 1 121 ? -13.279 14.421 5.167 1.00 75.44 121 ARG A CA 1
ATOM 981 C C . ARG A 1 121 ? -13.873 14.371 6.576 1.00 75.44 121 ARG A C 1
ATOM 983 O O . ARG A 1 121 ? -14.393 15.383 7.032 1.00 75.44 121 ARG A O 1
ATOM 990 N N . LYS A 1 122 ? -13.798 13.222 7.256 1.00 76.56 122 LYS A N 1
ATOM 991 C CA . LYS A 1 122 ? -14.230 13.043 8.648 1.00 76.56 122 LYS A CA 1
ATOM 992 C C . LYS A 1 122 ? -13.125 13.354 9.669 1.00 76.56 122 LYS A C 1
ATOM 994 O O . LYS A 1 122 ? -13.334 13.108 10.850 1.00 76.56 122 LYS A O 1
ATOM 999 N N . ASP A 1 123 ? -11.987 13.891 9.218 1.00 68.62 123 ASP A N 1
ATOM 1000 C CA . ASP A 1 123 ? -10.823 14.261 10.041 1.00 68.62 123 ASP A CA 1
ATOM 1001 C C . ASP A 1 123 ? -10.186 13.084 10.803 1.00 68.62 123 ASP A C 1
ATOM 1003 O O . ASP A 1 123 ? -9.683 13.210 11.918 1.00 68.62 123 ASP A O 1
ATOM 1007 N N . ASP A 1 124 ? -10.201 11.897 10.193 1.00 78.19 124 ASP A N 1
ATOM 1008 C CA . ASP A 1 124 ? -9.522 10.734 10.755 1.00 78.19 124 ASP A CA 1
ATOM 1009 C C . ASP A 1 124 ? -8.048 10.702 10.321 1.00 78.19 124 ASP A C 1
ATOM 1011 O O . ASP A 1 124 ? -7.728 10.502 9.146 1.00 78.19 124 ASP A O 1
ATOM 1015 N N . ALA A 1 125 ? -7.123 10.841 11.271 1.00 81.50 125 ALA A N 1
ATOM 1016 C CA . ALA A 1 125 ? -5.686 10.769 11.008 1.00 81.50 125 ALA A CA 1
ATOM 1017 C C . ALA A 1 125 ? -5.247 9.416 10.408 1.00 81.50 125 ALA A C 1
ATOM 1019 O O . ALA A 1 125 ? -4.237 9.360 9.698 1.00 81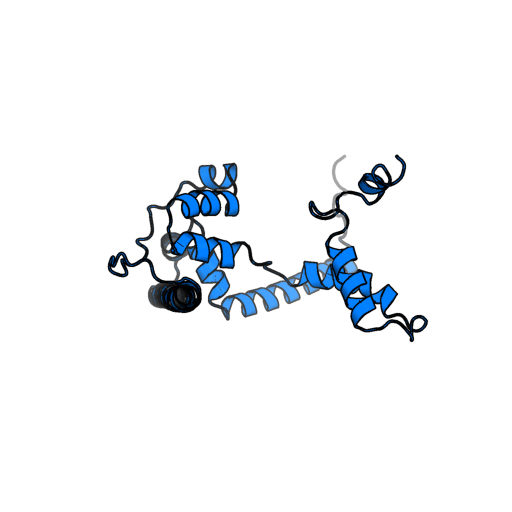.50 125 ALA A O 1
ATOM 1020 N N . LEU A 1 126 ? -5.996 8.330 10.645 1.00 84.25 126 LEU A N 1
ATOM 1021 C CA . LEU A 1 126 ? -5.731 7.030 10.025 1.00 84.25 126 LEU A CA 1
ATOM 1022 C C . LEU A 1 126 ? -5.970 7.071 8.514 1.00 84.25 126 LEU A C 1
ATOM 1024 O O . LEU A 1 126 ? -5.165 6.527 7.761 1.00 84.25 126 LEU A O 1
ATOM 1028 N N . SER A 1 127 ? -7.035 7.739 8.068 1.00 83.38 127 SER A N 1
ATOM 1029 C CA . SER A 1 127 ? -7.364 7.852 6.644 1.00 83.38 127 SER A CA 1
ATOM 1030 C C . SER A 1 127 ? -6.280 8.593 5.855 1.00 83.38 127 SER A C 1
ATOM 1032 O O . SER A 1 127 ? -5.906 8.172 4.763 1.00 83.38 127 SER A O 1
ATOM 1034 N N . ALA A 1 128 ? -5.685 9.629 6.450 1.00 83.44 128 ALA A N 1
ATOM 1035 C CA . ALA A 1 128 ? -4.574 10.358 5.851 1.00 83.44 128 ALA A CA 1
ATOM 1036 C C . ALA A 1 128 ? -3.307 9.485 5.747 1.00 83.44 128 ALA A C 1
ATOM 1038 O O . ALA A 1 128 ? -2.636 9.487 4.713 1.00 83.44 128 ALA A O 1
ATOM 1039 N N . MET A 1 129 ? -3.014 8.671 6.771 1.00 86.94 129 MET A N 1
ATOM 1040 C CA . MET A 1 129 ? -1.932 7.679 6.701 1.00 86.94 129 MET A CA 1
ATOM 1041 C C . MET A 1 129 ? -2.218 6.609 5.636 1.00 86.94 129 MET A C 1
ATOM 1043 O O . MET A 1 129 ? -1.311 6.207 4.906 1.00 86.94 129 MET A O 1
ATOM 1047 N N . ALA A 1 130 ? -3.470 6.159 5.524 1.00 86.31 130 ALA A N 1
ATOM 1048 C CA . ALA A 1 130 ? -3.884 5.190 4.519 1.00 86.31 130 ALA A CA 1
ATOM 1049 C C . ALA A 1 130 ? -3.673 5.733 3.102 1.00 86.31 130 ALA A C 1
ATOM 1051 O O . ALA A 1 130 ? -3.073 5.045 2.281 1.00 86.31 130 ALA A O 1
ATOM 1052 N N . LEU A 1 131 ? -4.060 6.984 2.833 1.00 85.56 131 LEU A N 1
ATOM 1053 C CA . LEU A 1 131 ? -3.787 7.654 1.557 1.00 85.56 131 LEU A CA 1
ATOM 1054 C C . LEU A 1 131 ? -2.292 7.784 1.274 1.00 85.56 131 LEU A C 1
ATOM 1056 O O . LEU A 1 131 ? -1.866 7.550 0.147 1.00 85.56 131 LEU A O 1
ATOM 1060 N N . TYR A 1 132 ? -1.491 8.124 2.283 1.00 85.44 132 TYR A N 1
ATOM 1061 C CA . TYR A 1 132 ? -0.043 8.242 2.124 1.00 85.44 132 TYR A CA 1
ATOM 1062 C C . TYR A 1 132 ? 0.607 6.910 1.722 1.00 85.44 132 TYR A C 1
ATOM 1064 O O . TYR A 1 132 ? 1.444 6.870 0.822 1.00 85.44 132 TYR A O 1
ATOM 1072 N N . ILE A 1 133 ? 0.206 5.812 2.366 1.00 84.81 133 ILE A N 1
ATOM 1073 C CA . ILE A 1 133 ? 0.770 4.481 2.112 1.00 84.81 133 ILE A CA 1
ATOM 1074 C C . ILE A 1 133 ? 0.234 3.893 0.801 1.00 84.81 133 ILE A C 1
ATOM 1076 O O . ILE A 1 133 ? 1.015 3.396 -0.005 1.00 84.81 133 ILE A O 1
ATOM 1080 N N . LEU A 1 134 ? -1.081 3.953 0.573 1.00 84.12 134 LEU A N 1
ATOM 1081 C CA . LEU A 1 134 ? -1.741 3.339 -0.587 1.00 84.12 134 LEU A CA 1
ATOM 1082 C C . LEU A 1 134 ? -1.600 4.169 -1.868 1.00 84.12 134 LEU A C 1
ATOM 1084 O O . LEU A 1 134 ? -1.646 3.614 -2.962 1.00 84.12 134 LEU A O 1
ATOM 1088 N N . GLY A 1 135 ? -1.442 5.488 -1.744 1.00 80.69 135 GLY A N 1
ATOM 1089 C CA . GLY A 1 135 ? -1.180 6.391 -2.866 1.00 80.69 135 GLY A CA 1
ATOM 1090 C C . GLY A 1 135 ? 0.287 6.409 -3.301 1.00 80.69 135 GLY A C 1
ATOM 1091 O O . GLY A 1 135 ? 0.607 6.965 -4.351 1.00 80.69 135 GLY A O 1
ATOM 1092 N N . GLY A 1 136 ? 1.184 5.806 -2.515 1.00 78.25 136 GLY A N 1
ATOM 1093 C CA . GLY A 1 136 ? 2.581 5.642 -2.890 1.00 78.25 136 GLY A CA 1
ATOM 1094 C C . GLY A 1 136 ? 2.720 4.690 -4.085 1.00 78.25 136 GLY A C 1
ATOM 1095 O O . GLY A 1 136 ? 2.108 3.619 -4.086 1.00 78.25 136 GLY A O 1
ATOM 1096 N N . PRO A 1 137 ? 3.528 5.021 -5.108 1.00 64.75 137 PRO A N 1
ATOM 1097 C CA . PRO A 1 137 ? 3.762 4.102 -6.213 1.00 64.75 137 PRO A CA 1
ATOM 1098 C C . PRO A 1 137 ? 4.417 2.818 -5.688 1.00 64.75 137 PRO A C 1
ATOM 1100 O O . PRO A 1 137 ? 5.503 2.844 -5.111 1.00 64.75 137 PRO A O 1
ATOM 1103 N N . SER A 1 138 ? 3.762 1.676 -5.913 1.00 61.47 138 SER A N 1
ATOM 1104 C CA . SER A 1 138 ? 4.229 0.362 -5.441 1.00 61.47 138 SER A CA 1
ATOM 1105 C C . SER A 1 138 ? 5.481 -0.146 -6.175 1.00 61.47 138 SER A C 1
ATOM 1107 O O . SER A 1 138 ? 6.029 -1.182 -5.799 1.00 61.47 138 SER A O 1
ATOM 1109 N N . SER A 1 139 ? 5.929 0.526 -7.240 1.00 63.84 139 SER A N 1
ATOM 1110 C CA . SER A 1 139 ? 7.086 0.098 -8.028 1.00 63.84 139 SER A CA 1
ATOM 1111 C C . SER A 1 139 ? 7.885 1.280 -8.577 1.00 63.84 139 SER A C 1
ATOM 1113 O O . SER A 1 139 ? 7.337 2.347 -8.847 1.00 63.84 139 SER A O 1
ATOM 1115 N N . SER A 1 140 ? 9.186 1.072 -8.799 1.00 58.53 140 SER A N 1
ATOM 1116 C CA . SER A 1 140 ? 10.061 2.018 -9.502 1.00 58.53 140 SER A CA 1
ATOM 1117 C C . SER A 1 140 ? 9.783 2.093 -11.003 1.00 58.53 140 SER A C 1
ATOM 1119 O O . SER A 1 140 ? 10.446 2.871 -11.680 1.00 58.53 140 SER A O 1
ATOM 1121 N N . VAL A 1 141 ? 8.828 1.322 -11.538 1.00 60.31 141 VAL A N 1
ATOM 1122 C CA . VAL A 1 141 ? 8.591 1.203 -12.984 1.00 60.31 141 VAL A CA 1
ATOM 1123 C C . VAL A 1 141 ? 8.271 2.555 -13.614 1.00 60.31 141 VAL A C 1
ATOM 1125 O O . VAL A 1 141 ? 8.802 2.852 -14.678 1.00 60.31 141 VAL A O 1
ATOM 1128 N N . ASP A 1 142 ? 7.485 3.411 -12.959 1.00 59.97 142 ASP A N 1
ATOM 1129 C CA . ASP A 1 142 ? 7.187 4.750 -13.488 1.00 59.97 142 ASP A CA 1
ATOM 1130 C C . ASP A 1 142 ? 8.433 5.644 -13.527 1.00 59.97 142 ASP A C 1
ATOM 1132 O O . ASP A 1 142 ? 8.681 6.338 -14.517 1.00 59.97 142 ASP A O 1
ATOM 1136 N N . ALA A 1 143 ? 9.284 5.561 -12.500 1.00 61.53 143 ALA A N 1
ATOM 1137 C CA . ALA A 1 143 ? 10.571 6.247 -12.495 1.00 61.53 143 ALA A CA 1
ATOM 1138 C C . ALA A 1 143 ? 11.507 5.678 -13.577 1.00 61.53 143 ALA A C 1
ATOM 1140 O O . ALA A 1 143 ? 12.120 6.435 -14.324 1.00 61.53 143 ALA A O 1
ATOM 1141 N N . GLU A 1 144 ? 11.591 4.356 -13.722 1.00 62.91 144 GLU A N 1
ATOM 1142 C CA . GLU A 1 144 ? 12.394 3.674 -14.742 1.00 62.91 144 GLU A CA 1
ATOM 1143 C C . GLU A 1 144 ? 11.907 3.984 -16.156 1.00 62.91 144 GLU A C 1
ATOM 1145 O O . GLU A 1 144 ? 12.725 4.194 -17.050 1.00 62.91 144 GLU A O 1
ATOM 1150 N N . ARG A 1 145 ? 10.592 4.085 -16.368 1.00 68.94 145 ARG A N 1
ATOM 1151 C CA . ARG A 1 145 ? 9.988 4.489 -17.639 1.00 68.94 145 ARG A CA 1
ATOM 1152 C C . ARG A 1 145 ? 10.370 5.926 -17.980 1.00 68.94 145 ARG A C 1
ATOM 1154 O O . ARG A 1 145 ? 10.807 6.175 -19.106 1.00 68.94 145 ARG A O 1
ATOM 1161 N N . ALA A 1 146 ? 10.304 6.839 -17.010 1.00 66.06 146 ALA A N 1
ATOM 1162 C CA . ALA A 1 146 ? 10.792 8.205 -17.176 1.00 66.06 146 ALA A CA 1
ATOM 1163 C C . ALA A 1 146 ? 12.300 8.221 -17.502 1.00 66.06 146 ALA A C 1
ATOM 1165 O O . ALA A 1 146 ? 12.720 8.827 -18.490 1.00 66.06 146 ALA A O 1
ATOM 1166 N N . PHE A 1 147 ? 13.131 7.492 -16.752 1.00 61.97 147 PHE A N 1
ATOM 1167 C CA . PHE A 1 147 ? 14.581 7.427 -16.980 1.00 61.97 147 PHE A CA 1
ATOM 1168 C C . PHE A 1 147 ? 14.976 6.719 -18.283 1.00 61.97 147 PHE A C 1
ATOM 1170 O O . PHE A 1 147 ? 15.977 7.093 -18.897 1.00 61.97 147 PHE A O 1
ATOM 1177 N N . SER A 1 148 ? 14.189 5.753 -18.754 1.00 65.12 148 SER A N 1
ATOM 1178 C CA . SER A 1 148 ? 14.389 5.074 -20.038 1.00 65.12 148 SER A CA 1
ATOM 1179 C C . SER A 1 148 ? 14.235 6.050 -21.208 1.00 65.12 148 SER A C 1
ATOM 1181 O O . SER A 1 148 ? 15.095 6.096 -22.090 1.00 65.12 148 SER A O 1
ATOM 1183 N N . GLY A 1 149 ? 13.226 6.929 -21.162 1.00 65.19 149 GLY A N 1
ATOM 1184 C CA . GLY A 1 149 ? 13.110 8.058 -22.095 1.00 65.19 149 GLY A CA 1
ATOM 1185 C C . GLY A 1 149 ? 14.247 9.078 -21.928 1.00 65.19 149 GLY A C 1
ATOM 1186 O O . GLY A 1 149 ? 14.831 9.548 -22.908 1.00 65.19 149 GLY A O 1
ATOM 1187 N N . GLY A 1 150 ? 14.639 9.356 -20.681 1.00 59.75 150 GLY A N 1
ATOM 1188 C CA . GLY A 1 150 ? 15.752 10.244 -20.329 1.00 59.75 150 GLY A CA 1
ATOM 1189 C C . GLY A 1 150 ? 17.129 9.777 -20.812 1.00 59.75 150 GLY A C 1
ATOM 1190 O O . GLY A 1 150 ? 18.022 10.600 -21.023 1.00 59.75 150 GLY A O 1
ATOM 1191 N N . ARG A 1 151 ? 17.311 8.476 -21.064 1.00 64.44 151 ARG A N 1
ATOM 1192 C CA . ARG A 1 151 ? 18.570 7.891 -21.556 1.00 64.44 151 ARG A CA 1
ATOM 1193 C C . ARG A 1 151 ? 19.017 8.497 -22.890 1.00 64.44 151 ARG A C 1
ATOM 1195 O O . ARG A 1 151 ? 20.213 8.679 -23.099 1.00 64.44 151 ARG A O 1
ATOM 1202 N N . MET A 1 152 ? 18.079 8.898 -23.755 1.00 63.06 152 MET A N 1
ATOM 1203 C CA . MET A 1 152 ? 18.386 9.621 -25.000 1.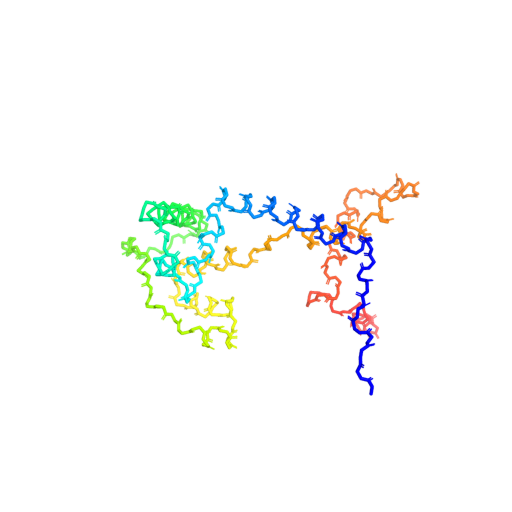00 63.06 152 MET A CA 1
ATOM 1204 C C . MET A 1 152 ? 18.881 11.054 -24.773 1.00 63.06 152 MET A C 1
ATOM 1206 O O . MET A 1 152 ? 19.606 11.584 -25.613 1.00 63.06 152 MET A O 1
ATOM 1210 N N . ALA A 1 153 ? 18.543 11.672 -23.637 1.00 57.00 153 ALA A N 1
ATOM 1211 C CA . ALA A 1 153 ? 19.055 12.982 -23.241 1.00 57.00 153 ALA A CA 1
ATOM 1212 C C . ALA A 1 153 ? 20.442 12.902 -22.564 1.00 57.00 153 ALA A C 1
ATOM 1214 O O . ALA A 1 153 ? 21.141 13.901 -22.460 1.00 57.00 153 ALA A O 1
ATOM 1215 N N . VAL A 1 154 ? 20.864 11.715 -22.120 1.00 56.00 154 VAL A N 1
ATOM 1216 C CA . VAL A 1 154 ? 22.187 11.474 -21.503 1.00 56.00 154 VAL A CA 1
ATOM 1217 C C . VAL A 1 154 ? 23.190 10.912 -22.524 1.00 56.00 154 VAL A C 1
ATOM 1219 O O . VAL A 1 154 ? 24.342 10.638 -22.200 1.00 56.00 154 VAL A O 1
ATOM 1222 N N . ASN A 1 155 ? 22.777 10.749 -23.785 1.00 55.81 155 ASN A N 1
ATOM 1223 C CA . ASN A 1 155 ? 23.636 10.211 -24.832 1.00 55.81 155 ASN A CA 1
ATOM 1224 C C . ASN A 1 155 ? 24.956 10.982 -24.971 1.00 55.81 155 ASN A C 1
ATOM 1226 O O . ASN A 1 155 ? 25.020 12.205 -24.820 1.00 55.81 155 ASN A O 1
ATOM 1230 N N . TYR A 1 156 ? 25.979 10.246 -25.411 1.00 52.94 156 TYR A N 1
ATOM 1231 C CA . TYR A 1 156 ? 27.347 10.672 -25.730 1.00 52.94 156 TYR A CA 1
ATOM 1232 C C . TYR A 1 156 ? 27.450 11.782 -26.810 1.00 52.94 156 TYR A C 1
ATOM 1234 O O . TYR A 1 156 ? 28.491 11.984 -27.396 1.00 52.94 156 TYR A O 1
ATOM 1242 N N . ARG A 1 157 ? 26.392 12.524 -27.142 1.00 54.75 157 ARG A N 1
ATOM 1243 C CA . ARG A 1 157 ? 26.466 13.719 -28.008 1.00 54.75 157 ARG A CA 1
ATOM 1244 C C . ARG A 1 157 ? 25.953 14.990 -27.327 1.00 54.75 157 ARG A C 1
ATOM 1246 O O . ARG A 1 157 ? 26.034 16.063 -27.909 1.00 54.75 157 ARG A O 1
ATOM 1253 N N . GLN A 1 158 ? 25.461 14.890 -26.088 1.00 59.28 158 GLN A N 1
ATOM 1254 C CA . GLN A 1 158 ? 24.904 16.003 -25.307 1.00 59.28 158 GLN A CA 1
ATOM 1255 C C . GLN A 1 158 ? 25.798 16.387 -24.110 1.00 59.28 158 GLN A C 1
ATOM 1257 O O . GLN A 1 158 ? 25.298 16.737 -23.045 1.00 59.28 158 GLN A O 1
ATOM 1262 N N . HIS A 1 159 ? 27.129 16.374 -24.274 1.00 58.50 159 HIS A N 1
ATOM 1263 C CA . HIS A 1 159 ? 28.137 16.636 -23.218 1.00 58.50 159 HIS A CA 1
ATOM 1264 C C . HIS A 1 159 ? 28.103 18.036 -22.567 1.00 58.50 159 HIS A C 1
ATOM 1266 O O . HIS A 1 159 ? 29.013 18.395 -21.825 1.00 58.50 159 HIS A O 1
ATOM 1272 N N . ARG A 1 160 ? 27.100 18.861 -22.870 1.00 61.19 160 ARG A N 1
ATOM 1273 C CA . ARG A 1 160 ? 26.951 20.228 -22.353 1.00 61.19 160 ARG A CA 1
ATOM 1274 C C . ARG A 1 160 ? 25.578 20.504 -21.742 1.00 61.19 160 ARG A C 1
ATOM 1276 O O . ARG A 1 160 ? 25.224 21.660 -21.541 1.00 61.19 160 ARG A O 1
ATOM 1283 N N . MET A 1 161 ? 24.793 19.473 -21.434 1.00 70.19 161 MET A N 1
ATOM 1284 C CA . MET A 1 161 ? 23.557 19.679 -20.685 1.00 70.19 161 MET A CA 1
ATOM 1285 C C . MET A 1 161 ? 23.871 19.784 -19.192 1.00 70.19 161 MET A C 1
ATOM 1287 O O . MET A 1 161 ? 24.413 18.856 -18.593 1.00 70.19 161 MET A O 1
ATOM 1291 N N . SER A 1 162 ? 23.533 20.923 -18.588 1.00 77.25 162 SER A N 1
ATOM 1292 C CA . SER A 1 162 ? 23.659 21.087 -17.140 1.00 77.25 162 SER A CA 1
ATOM 1293 C C . SER A 1 162 ? 22.719 20.124 -16.406 1.00 77.25 162 SER A C 1
ATOM 1295 O O . SER A 1 162 ? 21.654 19.762 -16.916 1.00 77.25 162 SER A O 1
ATOM 1297 N N . ILE A 1 163 ? 23.066 19.750 -15.172 1.00 74.62 163 ILE A N 1
ATOM 1298 C CA . ILE A 1 163 ? 22.195 18.913 -14.336 1.00 74.62 163 ILE A CA 1
ATOM 1299 C C . ILE A 1 163 ? 20.833 19.570 -14.067 1.00 74.62 163 ILE A C 1
ATOM 1301 O O . ILE A 1 163 ? 19.827 18.875 -13.950 1.00 74.62 163 ILE A O 1
ATOM 1305 N N . ALA A 1 164 ? 20.783 20.906 -14.028 1.00 76.38 164 ALA A N 1
ATOM 1306 C CA . ALA A 1 164 ? 19.541 21.660 -13.900 1.00 76.38 164 ALA A CA 1
ATOM 1307 C C . ALA A 1 164 ? 18.656 21.477 -15.142 1.00 76.38 164 ALA A C 1
ATOM 1309 O O . ALA A 1 164 ? 17.491 21.109 -15.021 1.00 76.38 164 ALA A O 1
ATOM 1310 N N . THR A 1 165 ? 19.229 21.631 -16.338 1.00 78.31 165 THR A N 1
ATOM 1311 C CA . THR A 1 165 ? 18.525 21.414 -17.611 1.00 78.31 165 THR A CA 1
ATOM 1312 C C . THR A 1 165 ? 18.054 19.967 -17.756 1.00 78.31 165 THR A C 1
ATOM 1314 O O . THR A 1 165 ? 16.930 19.730 -18.191 1.00 78.31 165 THR A O 1
ATOM 1317 N N . PHE A 1 166 ? 18.872 18.996 -17.338 1.00 77.00 166 PHE A N 1
ATOM 1318 C CA . PHE A 1 166 ? 18.486 17.586 -17.314 1.00 77.00 166 PHE A CA 1
ATOM 1319 C C . PHE A 1 166 ? 17.281 17.345 -16.396 1.00 77.00 166 PHE A C 1
ATOM 1321 O O . PHE A 1 166 ? 16.297 16.753 -16.829 1.00 77.00 166 PHE A O 1
ATOM 1328 N N . ARG A 1 167 ? 17.314 17.854 -15.157 1.00 77.69 167 ARG A N 1
ATOM 1329 C CA . ARG A 1 167 ? 16.206 17.720 -14.194 1.00 77.69 167 ARG A CA 1
ATOM 1330 C C . ARG A 1 167 ? 14.911 18.345 -14.705 1.00 77.69 167 ARG A C 1
ATOM 1332 O O . ARG A 1 167 ? 13.873 17.702 -14.614 1.00 77.69 167 ARG A O 1
ATOM 1339 N N . VAL A 1 168 ? 14.976 19.549 -15.276 1.00 80.19 168 VAL A N 1
ATOM 1340 C CA . VAL A 1 168 ? 13.803 20.219 -15.865 1.00 80.19 168 VAL A CA 1
ATOM 1341 C C . VAL A 1 168 ? 13.235 19.391 -17.014 1.00 80.19 168 VAL A C 1
ATOM 1343 O O . VAL A 1 168 ? 12.037 19.139 -17.051 1.00 80.19 168 VAL A O 1
ATOM 1346 N N . LYS A 1 169 ? 14.089 18.895 -17.914 1.00 77.31 169 LYS A N 1
ATOM 1347 C CA . LYS A 1 169 ? 13.660 18.056 -19.039 1.00 77.31 169 LYS A CA 1
ATOM 1348 C C . LYS A 1 169 ? 12.996 16.756 -18.573 1.00 77.31 169 LYS A C 1
ATOM 1350 O O . LYS A 1 169 ? 11.987 16.356 -19.143 1.00 77.31 169 LYS A O 1
ATOM 1355 N N . MET A 1 170 ? 13.534 16.129 -17.528 1.00 81.00 170 MET A N 1
ATOM 1356 C CA . MET A 1 170 ? 12.940 14.945 -16.907 1.00 81.00 170 MET A CA 1
ATOM 1357 C C . MET A 1 170 ? 11.593 15.246 -16.239 1.00 81.00 170 MET A C 1
ATOM 1359 O O . MET A 1 170 ? 10.654 14.476 -16.413 1.00 81.00 170 MET A O 1
ATOM 1363 N N . ALA A 1 171 ? 11.478 16.364 -15.518 1.00 80.75 171 ALA A N 1
ATOM 1364 C CA . ALA A 1 171 ? 10.234 16.771 -14.866 1.00 80.75 171 ALA A CA 1
ATOM 1365 C C . ALA A 1 171 ? 9.130 17.076 -15.889 1.00 80.75 171 ALA A C 1
ATOM 1367 O O . ALA A 1 171 ? 8.039 16.526 -15.793 1.00 80.75 171 ALA A O 1
ATOM 1368 N N . VAL A 1 172 ? 9.445 17.865 -16.924 1.00 80.62 172 VAL A N 1
ATOM 1369 C CA . VAL A 1 172 ? 8.507 18.180 -18.014 1.00 80.62 172 VAL A CA 1
ATOM 1370 C C . VAL A 1 172 ? 8.084 16.909 -18.750 1.00 80.62 172 VAL A C 1
ATOM 1372 O O . VAL A 1 172 ? 6.899 16.716 -18.998 1.00 80.62 172 VAL A O 1
ATOM 1375 N N . GLY A 1 173 ? 9.026 16.005 -19.043 1.00 75.38 173 GLY A N 1
ATOM 1376 C CA . GLY A 1 173 ? 8.710 14.710 -19.648 1.00 75.38 173 GLY A CA 1
ATOM 1377 C C . GLY A 1 173 ? 7.827 13.822 -18.766 1.00 75.38 173 GLY A C 1
ATOM 1378 O O . GLY A 1 173 ? 6.989 13.105 -19.297 1.00 75.38 173 GLY A O 1
ATOM 1379 N N . SER A 1 174 ? 7.965 13.896 -17.438 1.00 73.19 174 SER A N 1
ATOM 1380 C CA . SER A 1 174 ? 7.091 13.178 -16.500 1.00 73.19 174 SER A CA 1
ATOM 1381 C C . SER A 1 174 ? 5.682 13.772 -16.400 1.00 73.19 174 SER A C 1
ATOM 1383 O O . SER A 1 174 ? 4.782 13.078 -15.936 1.00 73.19 174 SER A O 1
ATOM 1385 N N . TRP A 1 175 ? 5.491 15.041 -16.770 1.00 77.62 175 TRP A N 1
ATOM 1386 C CA . TRP A 1 175 ? 4.189 15.715 -16.721 1.00 77.62 175 TRP A CA 1
ATOM 1387 C C . TRP A 1 175 ? 3.462 15.712 -18.062 1.00 77.62 175 TRP A C 1
ATOM 1389 O O . TRP A 1 175 ? 2.250 15.920 -18.088 1.00 77.62 175 TRP A O 1
ATOM 1399 N N . PHE A 1 176 ? 4.179 15.476 -19.157 1.00 72.12 176 PHE A N 1
ATOM 1400 C CA . PHE A 1 176 ? 3.604 15.387 -20.491 1.00 72.12 176 PHE A CA 1
ATOM 1401 C C . PHE A 1 176 ? 2.515 14.306 -20.541 1.00 72.12 176 PHE A C 1
ATOM 1403 O O . PHE A 1 176 ? 2.737 13.192 -20.071 1.00 72.12 176 PHE A O 1
ATOM 1410 N N . ASP A 1 177 ? 1.345 14.648 -21.089 1.00 65.88 177 ASP A N 1
ATOM 1411 C CA . ASP A 1 177 ? 0.162 13.771 -21.176 1.00 65.88 177 ASP A CA 1
ATOM 1412 C C . ASP A 1 177 ? -0.466 13.408 -19.810 1.00 65.88 177 ASP A C 1
ATOM 1414 O O . ASP A 1 177 ? -1.325 12.536 -19.691 1.00 65.88 177 ASP A O 1
ATOM 1418 N N . THR A 1 178 ? -0.064 14.108 -18.744 1.00 74.50 178 THR A N 1
ATOM 1419 C CA . THR A 1 178 ? -0.741 14.056 -17.441 1.00 74.50 178 THR A CA 1
ATOM 1420 C C . THR A 1 178 ? -1.708 15.234 -17.302 1.00 74.50 178 THR A C 1
ATOM 1422 O O . THR A 1 178 ? -1.591 16.230 -18.023 1.00 74.50 178 THR A O 1
ATOM 1425 N N . PRO A 1 179 ? -2.636 15.212 -16.325 1.00 71.25 179 PRO A N 1
ATOM 1426 C CA . PRO A 1 179 ? -3.513 16.342 -16.047 1.00 71.25 179 PRO A CA 1
ATOM 1427 C C . PRO A 1 179 ? -2.810 17.687 -15.824 1.00 71.25 179 PRO A C 1
ATOM 1429 O O . PRO A 1 179 ? -3.475 18.711 -15.966 1.00 71.25 179 PRO A O 1
ATOM 1432 N N . LEU A 1 180 ? -1.516 17.666 -15.480 1.00 66.25 180 LEU A N 1
ATOM 1433 C CA . LEU A 1 180 ? -0.667 18.835 -15.258 1.00 66.25 180 LEU 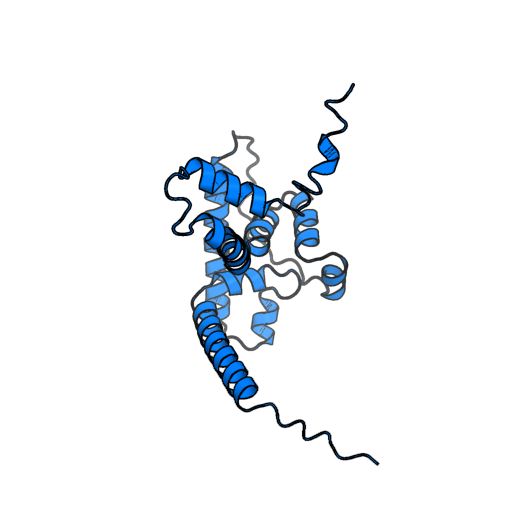A CA 1
ATOM 1434 C C . LEU A 1 180 ? -0.159 19.473 -16.564 1.00 66.25 180 LEU A C 1
ATOM 1436 O O . LEU A 1 180 ? 0.126 20.665 -16.568 1.00 66.25 180 LEU A O 1
ATOM 1440 N N . LEU A 1 181 ? -0.050 18.710 -17.660 1.00 71.19 181 LEU A N 1
ATOM 1441 C CA . LEU A 1 181 ? 0.406 19.195 -18.970 1.00 71.19 181 LEU A CA 1
ATOM 1442 C C . LEU A 1 181 ? -0.271 18.392 -20.100 1.00 71.19 181 LEU A C 1
ATOM 1444 O O . LEU A 1 181 ? 0.347 17.546 -20.748 1.00 71.19 181 LEU A O 1
ATOM 1448 N N . ARG A 1 182 ? -1.574 18.643 -20.297 1.00 62.31 182 ARG A N 1
ATOM 1449 C CA . ARG A 1 182 ? -2.453 17.858 -21.189 1.00 62.31 182 ARG A CA 1
ATOM 1450 C C . ARG A 1 182 ? -2.203 18.091 -22.683 1.00 62.31 182 ARG A C 1
ATOM 1452 O O . ARG A 1 182 ? -2.505 17.206 -23.468 1.00 62.31 182 ARG A O 1
ATOM 1459 N N . ASP A 1 183 ? -1.679 19.259 -23.066 1.00 59.62 183 ASP A N 1
ATOM 1460 C CA . ASP A 1 183 ? -1.212 19.568 -24.426 1.00 59.62 183 ASP A CA 1
ATOM 1461 C C . ASP A 1 183 ? -0.475 20.923 -24.430 1.00 59.62 183 ASP A C 1
ATOM 1463 O O . ASP A 1 183 ? -0.936 21.885 -23.814 1.00 59.62 183 ASP A O 1
ATOM 1467 N N . VAL A 1 184 ? 0.641 21.033 -25.151 1.00 57.12 184 VAL A N 1
ATOM 1468 C CA . VAL A 1 184 ? 1.396 22.293 -25.314 1.00 57.12 184 VAL A CA 1
ATOM 1469 C C . VAL A 1 184 ? 0.700 23.246 -26.299 1.00 57.12 184 VAL A C 1
ATOM 1471 O O . VAL A 1 184 ? 0.966 24.446 -26.301 1.00 57.12 184 VAL A O 1
ATOM 1474 N N . ASN A 1 185 ? -0.229 22.737 -27.116 1.00 53.00 185 ASN A N 1
ATOM 1475 C CA . ASN A 1 185 ? -1.018 23.550 -28.048 1.00 53.00 185 ASN A CA 1
ATOM 1476 C C . ASN A 1 185 ? -2.129 24.369 -27.371 1.00 53.00 185 ASN A C 1
ATOM 1478 O O . ASN A 1 185 ? -2.658 25.300 -27.977 1.00 53.00 185 ASN A O 1
ATOM 1482 N N . CYS A 1 186 ? -2.473 24.054 -26.120 1.00 48.72 186 CYS A N 1
ATOM 1483 C CA . CYS A 1 186 ? -3.450 24.796 -25.321 1.00 48.72 186 CYS A CA 1
ATOM 1484 C C . CYS A 1 186 ? -2.993 26.242 -25.029 1.00 48.72 186 CYS A C 1
ATOM 1486 O O . CYS A 1 186 ? -3.809 27.163 -25.020 1.00 48.72 186 CYS A O 1
ATOM 1488 N N . GLU A 1 187 ? -1.686 26.471 -24.857 1.00 45.78 187 GLU A N 1
ATOM 1489 C CA . GLU A 1 187 ? -1.165 27.748 -24.346 1.00 45.78 187 GLU A CA 1
ATOM 1490 C C . GLU A 1 187 ? -0.697 28.746 -25.420 1.00 45.78 187 GLU A C 1
ATOM 1492 O O . GLU A 1 187 ? -0.497 29.921 -25.114 1.00 45.78 187 GLU A O 1
ATOM 1497 N N . MET A 1 188 ? -0.622 28.374 -26.705 1.00 42.03 188 MET A N 1
ATOM 1498 C CA . MET A 1 188 ? -0.307 29.355 -27.766 1.00 42.03 188 MET A CA 1
ATOM 1499 C C . MET A 1 188 ? -1.465 30.308 -28.107 1.00 42.03 188 MET A C 1
ATOM 1501 O O . MET A 1 188 ? -1.281 31.263 -28.865 1.00 42.03 188 MET A O 1
ATOM 1505 N N . ARG A 1 189 ? -2.656 30.112 -27.527 1.00 38.28 189 ARG A N 1
ATOM 1506 C CA . ARG A 1 189 ? -3.809 30.997 -27.760 1.00 38.28 189 ARG A CA 1
ATOM 1507 C C . ARG A 1 189 ? -3.862 32.217 -26.832 1.00 38.28 189 ARG A C 1
ATOM 1509 O O . ARG A 1 189 ? -4.648 33.116 -27.096 1.00 38.28 189 ARG A O 1
ATOM 1516 N N . VAL A 1 190 ? -3.036 32.270 -25.783 1.00 46.97 190 VAL A N 1
ATOM 1517 C CA . VAL A 1 190 ? -3.054 33.367 -24.787 1.00 46.97 190 VAL A CA 1
ATOM 1518 C C . VAL A 1 190 ? -2.016 34.463 -25.088 1.00 46.97 190 VAL A C 1
ATOM 1520 O O . VAL A 1 190 ? -2.080 35.541 -24.514 1.00 46.97 190 VAL A O 1
ATOM 1523 N N . VAL A 1 191 ? -1.091 34.242 -26.031 1.00 46.12 191 VAL A N 1
ATOM 1524 C CA . VAL A 1 191 ? -0.033 35.219 -26.389 1.00 46.12 191 VAL A CA 1
ATOM 1525 C C . VAL A 1 191 ? -0.245 35.839 -27.785 1.00 46.12 191 VAL A C 1
ATOM 1527 O O . VAL A 1 191 ? 0.619 36.537 -28.303 1.00 46.12 191 VAL A O 1
ATOM 1530 N N . SER A 1 192 ? -1.404 35.621 -28.416 1.00 43.00 192 SER A N 1
ATOM 1531 C CA . SER A 1 192 ? -1.744 36.188 -29.738 1.00 43.00 192 SER A CA 1
ATOM 1532 C C . SER A 1 192 ? -2.978 37.102 -29.731 1.00 43.00 192 SER A C 1
ATOM 1534 O O . SER A 1 192 ? -3.730 37.142 -30.704 1.00 43.00 192 SER A O 1
ATOM 1536 N N . SER A 1 193 ? -3.165 37.868 -28.655 1.00 38.62 193 SER A N 1
ATOM 1537 C CA . SER A 1 193 ? -4.150 38.957 -28.571 1.00 38.62 193 SER A CA 1
ATOM 1538 C C . SER A 1 193 ? -3.523 40.226 -28.025 1.00 38.62 193 SER A C 1
ATOM 1540 O O . SER A 1 193 ? -2.832 40.101 -26.989 1.00 38.62 193 SER A O 1
#

Sequence (193 aa):
MRDDLDYQLRPVALVAAQAALQVLDKYLKRMEESDIYWIAIVLCPWYKLHWLVEQGYSPSRIGHIRRALYDLYGKYQKTHSTNLPATSTATNPVAPAPSPPVDKTEVERVGLLEYWMQETRKDDALSAMALYILGGPSSSVDAERAFSGGRMAVNYRQHRMSIATFRVKMAVGSWFDTPLLRDVNCEMRVVSS

pLDDT: mean 71.17, std 14.84, range [32.09, 89.56]

Radius of gyration: 23.94 Å; chains: 1; bounding box: 47×69×62 Å